Protein AF-A0A3L7T1K1-F1 (afdb_monomer_lite)

Radius of gyration: 37.85 Å; chains: 1; bounding box: 99×142×78 Å

Sequence (294 aa):
MIATAEVSVSSRNWSTNLKCIVERYHADTAAGGGENCAVSPSQADIDAMSKPARNASARTRASEDDTDVTSPFLGNGLAWLRAAWVLAAGGLAIVALALASFNSADPPTTAVAIPNSPPLNLCGKFGAAIAHRAYELFGIGVWMPICYIGTLLAFFAVGRPMTHPFVRLIGACVMMVAVGGLHNEWFPSIGPVTGYQAGIVPMSLSLELHEHFGVGASLLFLMMLGVGAIVMADTIVAMLPAALANSFEFLSPIWKTDWSSATASLRERFSSIFPQPALATPTRTPRARRTAAA

Foldseek 3Di:
DDDDDDDPDDPPVVVVVVVVVVVVVVVVVVVDDDDDDDDDDDDDDDDDDDDDDDDDDDDDDDDPDPPDPPPVVVVVVVVVVVVVLVCLLVVLVLLVQLLVQEAQLAPPHPPDPHRDVFGSRPSTNVSNVSNVQLCQAQFPLSVLLSVLSVVVSVCVVVVHDDDPSPQLSVLSVLLSLLVLLLCCLPPVPAARHPPQRSHDRSNVVNVVLCVVPNVCSNVVSVVSNVSSCCSNCVVVVVCVVVVVVVVCVVVVVVVVPPVVVVVVVVVVVVCVVDPDPPPPDPPPDDDDDDDDDD

Structure (mmCIF, N/CA/C/O backbone):
data_AF-A0A3L7T1K1-F1
#
_entry.id   AF-A0A3L7T1K1-F1
#
loop_
_atom_site.group_PDB
_atom_site.id
_atom_site.type_symbol
_atom_site.label_atom_id
_atom_site.label_alt_id
_atom_site.label_comp_id
_atom_site.label_asym_id
_atom_site.label_entity_id
_atom_site.label_seq_id
_atom_site.pdbx_PDB_ins_code
_atom_site.Cartn_x
_atom_site.Cartn_y
_atom_site.Cartn_z
_atom_site.occupancy
_atom_site.B_iso_or_equiv
_atom_site.auth_seq_id
_atom_site.auth_comp_id
_atom_site.auth_asym_id
_atom_site.auth_atom_id
_atom_site.pdbx_PDB_model_num
ATOM 1 N N . MET A 1 1 ? -15.715 -42.344 10.915 1.00 38.88 1 MET A N 1
ATOM 2 C CA . MET A 1 1 ? -16.228 -41.525 12.034 1.00 38.88 1 MET A CA 1
ATOM 3 C C . MET A 1 1 ? -15.546 -40.167 12.003 1.00 38.88 1 MET A C 1
ATOM 5 O O . MET A 1 1 ? -14.485 -40.038 12.589 1.00 38.88 1 MET A O 1
ATOM 9 N N . ILE A 1 2 ? -16.112 -39.187 11.296 1.00 31.59 2 ILE A N 1
ATOM 10 C CA . ILE A 1 2 ? -15.822 -37.756 11.482 1.00 31.59 2 ILE A CA 1
ATOM 11 C C . ILE A 1 2 ? -17.151 -37.044 11.214 1.00 31.59 2 ILE A C 1
ATOM 13 O O . ILE A 1 2 ? -17.709 -37.182 10.129 1.00 31.59 2 ILE A O 1
ATOM 17 N N . ALA A 1 3 ? -17.700 -36.400 12.242 1.00 30.95 3 ALA A N 1
ATOM 18 C CA . ALA A 1 3 ? -18.980 -35.709 12.199 1.00 30.95 3 ALA A CA 1
ATOM 19 C C . ALA A 1 3 ? -18.787 -34.279 11.677 1.00 30.95 3 ALA A C 1
ATOM 21 O O . ALA A 1 3 ? -18.002 -33.509 12.225 1.00 30.95 3 ALA A O 1
ATOM 22 N N . THR A 1 4 ? -19.514 -33.938 10.619 1.00 35.91 4 THR A N 1
ATOM 23 C CA . THR A 1 4 ? -19.684 -32.585 10.087 1.00 35.91 4 THR A CA 1
ATOM 24 C C . THR A 1 4 ? -20.759 -31.863 10.897 1.00 35.91 4 THR A C 1
ATOM 26 O O . THR A 1 4 ? -21.924 -32.254 10.854 1.00 35.91 4 THR A O 1
ATOM 29 N N . ALA A 1 5 ? -20.385 -30.826 11.647 1.00 33.03 5 ALA A N 1
ATOM 30 C CA . ALA A 1 5 ? -21.336 -29.939 12.313 1.00 33.03 5 ALA A CA 1
ATOM 31 C C . ALA A 1 5 ? -21.625 -28.734 11.406 1.00 33.03 5 ALA A C 1
ATOM 33 O O . ALA A 1 5 ? -20.811 -27.819 11.293 1.00 33.03 5 ALA A O 1
ATOM 34 N N . GLU A 1 6 ? -22.782 -28.752 10.745 1.00 36.22 6 GLU A N 1
ATOM 35 C CA . GLU A 1 6 ? -23.348 -27.577 10.083 1.00 36.22 6 GLU A CA 1
ATOM 36 C C . GLU A 1 6 ? -23.826 -26.570 11.138 1.00 36.22 6 GLU A C 1
ATOM 38 O O . GLU A 1 6 ? -24.690 -26.863 11.966 1.00 36.22 6 GLU A O 1
ATOM 43 N N . VAL A 1 7 ? -23.278 -25.355 11.102 1.00 36.22 7 VAL A N 1
ATOM 44 C CA . VAL A 1 7 ? -23.770 -24.222 11.893 1.00 36.22 7 VAL A CA 1
ATOM 45 C C . VAL A 1 7 ? -24.874 -23.534 11.090 1.00 36.22 7 VAL A C 1
ATOM 47 O O . VAL A 1 7 ? -24.629 -22.626 10.299 1.00 36.22 7 VAL A O 1
ATOM 50 N N . SER A 1 8 ? -26.114 -23.981 11.290 1.00 36.25 8 SER A N 1
ATOM 51 C CA . SER A 1 8 ? -27.319 -23.305 10.798 1.00 36.25 8 SER A CA 1
ATOM 52 C C . SER A 1 8 ? -27.577 -22.039 11.628 1.00 36.25 8 SER A C 1
ATOM 54 O O . SER A 1 8 ? -28.266 -22.072 12.650 1.00 36.25 8 SER A O 1
ATOM 56 N N . VAL A 1 9 ? -27.026 -20.903 11.194 1.00 40.38 9 VAL A N 1
ATOM 57 C CA . VAL A 1 9 ? -27.335 -19.579 11.757 1.00 40.38 9 VAL A CA 1
ATOM 58 C C . VAL A 1 9 ? -28.776 -19.205 11.391 1.00 40.38 9 VAL A C 1
ATOM 60 O O . VAL A 1 9 ? -29.113 -18.976 10.233 1.00 40.38 9 VAL A O 1
ATOM 63 N N . SER A 1 10 ? -29.641 -19.166 12.406 1.00 41.81 10 SER A N 1
ATOM 64 C CA . SER A 1 10 ? -31.069 -18.852 12.305 1.00 41.81 10 SER A CA 1
ATOM 65 C C . SER A 1 10 ? -31.305 -17.421 11.797 1.00 41.81 10 SER A C 1
ATOM 67 O O . SER A 1 10 ? -31.261 -16.451 12.555 1.00 41.81 10 SER A O 1
ATOM 69 N N . SER A 1 11 ? -31.623 -17.293 10.507 1.00 46.53 11 SER A N 1
ATOM 70 C CA . SER A 1 11 ? -32.028 -16.045 9.834 1.00 46.53 11 SER A CA 1
ATOM 71 C C . SER A 1 11 ? -33.321 -15.425 10.386 1.00 46.53 11 SER A C 1
ATOM 73 O O . SER A 1 11 ? -33.650 -14.279 10.081 1.00 46.53 11 SER A O 1
ATOM 75 N N . ARG A 1 12 ? -34.053 -16.159 11.233 1.00 40.31 12 ARG A N 1
ATOM 76 C CA . ARG A 1 12 ? -35.377 -15.779 11.740 1.00 40.31 12 ARG A CA 1
ATOM 77 C C . ARG A 1 12 ? -35.326 -14.710 12.841 1.00 40.31 12 ARG A C 1
ATOM 79 O O . ARG A 1 12 ? -36.275 -13.948 12.979 1.00 40.31 12 ARG A O 1
ATOM 86 N N . ASN A 1 13 ? -34.215 -14.599 13.577 1.00 44.25 13 ASN A N 1
ATOM 87 C CA . ASN A 1 13 ? -34.070 -13.621 14.669 1.00 44.25 13 ASN A CA 1
ATOM 88 C C . ASN A 1 13 ? -33.616 -12.229 14.192 1.00 44.25 13 ASN A C 1
ATOM 90 O O . ASN A 1 13 ? -33.827 -11.235 14.892 1.00 44.25 13 ASN A O 1
ATOM 94 N N . TRP A 1 14 ? -33.029 -12.141 12.993 1.00 41.50 14 TRP A N 1
ATOM 95 C CA . TRP A 1 14 ? -32.574 -10.878 12.402 1.00 41.50 14 TRP A CA 1
ATOM 96 C C . TRP A 1 14 ? -33.756 -10.013 11.939 1.00 41.50 14 TRP A C 1
ATOM 98 O O . TRP A 1 14 ? -33.790 -8.809 12.188 1.00 41.50 14 TRP A O 1
ATOM 108 N N . SER A 1 15 ? -34.777 -10.630 11.333 1.00 47.47 15 SER A N 1
ATOM 109 C CA . SER A 1 15 ? -35.962 -9.914 10.840 1.00 47.47 15 SER A CA 1
ATOM 110 C C . SER A 1 15 ? -36.823 -9.316 11.954 1.00 47.47 15 SER A C 1
ATOM 112 O O . SER A 1 15 ? -37.450 -8.277 11.757 1.00 47.47 15 SER A O 1
ATOM 114 N N . THR A 1 16 ? -36.860 -9.951 13.126 1.00 51.88 16 THR A N 1
ATOM 115 C CA . THR A 1 16 ? -37.702 -9.513 14.251 1.00 51.88 16 THR A CA 1
ATOM 116 C C . THR A 1 16 ? -37.100 -8.300 14.959 1.00 51.88 16 THR A C 1
ATOM 118 O O . THR A 1 16 ? -37.820 -7.363 15.292 1.00 51.88 16 THR A O 1
ATOM 121 N N . ASN A 1 17 ? -35.769 -8.262 15.098 1.00 48.69 17 ASN A N 1
ATOM 122 C CA . ASN A 1 17 ? -35.063 -7.122 15.690 1.00 48.69 17 ASN A CA 1
ATOM 123 C C . ASN A 1 17 ? -35.165 -5.857 14.824 1.00 48.69 17 ASN A C 1
ATOM 125 O O . ASN A 1 17 ? -35.374 -4.769 15.352 1.00 48.69 17 ASN A O 1
ATOM 129 N N . LEU A 1 18 ? -35.101 -5.992 13.495 1.00 53.03 18 LEU A N 1
ATOM 130 C CA . LEU A 1 18 ? -35.269 -4.856 12.582 1.00 53.03 18 LEU A CA 1
ATOM 131 C C . LEU A 1 18 ? -36.684 -4.266 12.616 1.00 53.03 18 LEU A C 1
ATOM 133 O O . LEU A 1 18 ? -36.824 -3.047 12.560 1.00 53.03 18 LEU A O 1
ATOM 137 N N . LYS A 1 19 ? -37.723 -5.098 12.774 1.00 49.78 19 LYS A N 1
ATOM 138 C CA . LYS A 1 19 ? -39.104 -4.606 12.913 1.00 49.78 19 LYS A CA 1
ATOM 139 C C . LYS A 1 19 ? -39.305 -3.800 14.200 1.00 49.78 19 LYS A C 1
ATOM 141 O O . LYS A 1 19 ? -39.856 -2.708 14.125 1.00 49.78 19 LYS A O 1
ATOM 146 N N . CYS A 1 20 ? -38.775 -4.261 15.338 1.00 48.00 20 CYS A N 1
ATOM 147 C CA . CYS A 1 20 ? -38.848 -3.501 16.594 1.00 48.00 20 CYS A CA 1
ATOM 148 C C . CYS A 1 20 ? -38.089 -2.165 16.538 1.00 48.00 20 CYS A C 1
ATOM 150 O O . CYS A 1 20 ? -38.534 -1.188 17.135 1.00 48.00 20 CYS A O 1
ATOM 152 N N . ILE A 1 21 ? -36.956 -2.100 15.828 1.00 57.34 21 ILE A N 1
ATOM 153 C CA . ILE A 1 21 ? -36.177 -0.858 15.700 1.00 57.34 21 ILE A CA 1
ATOM 154 C C . ILE A 1 21 ? -36.910 0.158 14.812 1.00 57.34 21 ILE A C 1
ATOM 156 O O . ILE A 1 21 ? -36.957 1.339 15.152 1.00 57.34 21 ILE A O 1
ATOM 160 N N . VAL A 1 22 ? -37.527 -0.293 13.715 1.00 59.47 22 VAL A N 1
ATOM 161 C CA . VAL A 1 22 ? -38.295 0.577 12.809 1.00 59.47 22 VAL A CA 1
ATOM 162 C C . VAL A 1 22 ? -39.583 1.080 13.472 1.00 59.47 22 VAL A C 1
ATOM 164 O O . VAL A 1 22 ? -39.881 2.269 13.379 1.00 59.47 22 VAL A O 1
ATOM 167 N N . GLU A 1 23 ? -40.308 0.235 14.212 1.00 51.19 23 GLU A N 1
ATOM 168 C CA . GLU A 1 23 ? -41.517 0.663 14.938 1.00 51.19 23 GLU A CA 1
ATOM 169 C C . GLU A 1 23 ? -41.212 1.689 16.036 1.00 51.19 23 GLU A C 1
ATOM 171 O O . GLU A 1 23 ? -41.966 2.647 16.213 1.00 51.19 23 GLU A O 1
ATOM 176 N N . ARG A 1 24 ? -40.072 1.556 16.727 1.00 48.31 24 ARG A N 1
ATOM 177 C CA . ARG A 1 24 ? -39.670 2.513 17.765 1.00 48.31 24 ARG A CA 1
ATOM 178 C C . ARG A 1 24 ? -39.257 3.871 17.187 1.00 48.31 24 ARG A C 1
ATOM 180 O O . ARG A 1 24 ? -39.558 4.896 17.785 1.00 48.31 24 ARG A O 1
ATOM 187 N N . TYR A 1 25 ? -38.666 3.891 15.990 1.00 48.03 25 TYR A N 1
ATOM 188 C CA . TYR A 1 25 ? -38.308 5.133 15.294 1.00 48.03 25 TYR A CA 1
ATOM 189 C C . TYR A 1 25 ? -39.539 5.907 14.787 1.00 48.03 25 TYR A C 1
ATOM 191 O O . TYR A 1 25 ? -39.547 7.140 14.794 1.00 48.03 25 TYR A O 1
ATOM 199 N N . HIS A 1 26 ? -40.600 5.194 14.389 1.00 46.06 26 HIS A N 1
ATOM 200 C CA . HIS A 1 26 ? -41.871 5.801 13.980 1.00 46.06 26 HIS A CA 1
ATOM 201 C C . HIS A 1 26 ? -42.710 6.314 15.163 1.00 46.06 26 HIS A C 1
ATOM 203 O O . HIS A 1 26 ? -43.431 7.299 15.010 1.00 46.06 26 HIS A O 1
ATOM 209 N N . ALA A 1 27 ? -42.595 5.700 16.346 1.00 46.81 27 ALA A N 1
ATOM 210 C CA . ALA A 1 27 ? -43.274 6.173 17.555 1.00 46.81 27 ALA A CA 1
ATOM 211 C C . ALA A 1 27 ? -42.687 7.500 18.077 1.00 46.81 27 ALA A C 1
ATOM 213 O O . ALA A 1 27 ? -43.440 8.402 18.443 1.00 46.81 27 ALA A O 1
ATOM 214 N N . ASP A 1 28 ? -41.361 7.659 18.030 1.00 46.31 28 ASP A N 1
ATOM 215 C CA . ASP A 1 28 ? -40.691 8.877 18.507 1.00 46.31 28 ASP A CA 1
ATOM 216 C C . ASP A 1 28 ? -40.869 10.070 17.549 1.00 46.31 28 ASP A C 1
ATOM 218 O O . ASP A 1 28 ? -40.911 11.221 17.984 1.00 46.31 28 ASP A O 1
ATOM 222 N N . THR A 1 29 ? -41.058 9.822 16.246 1.00 48.94 29 THR A N 1
ATOM 223 C CA . THR A 1 29 ? -41.357 10.887 15.267 1.00 48.94 29 THR A CA 1
ATOM 224 C C . THR A 1 29 ? -42.813 11.358 15.303 1.00 48.94 29 THR A C 1
ATOM 226 O O . THR A 1 29 ? -43.086 12.490 14.909 1.00 48.94 29 THR A O 1
ATOM 229 N N . ALA A 1 30 ? -43.743 10.552 15.828 1.00 45.47 30 ALA A N 1
ATOM 230 C CA . ALA A 1 30 ? -45.137 10.956 16.032 1.00 45.47 30 ALA A CA 1
ATOM 231 C C . ALA A 1 30 ? -45.349 11.803 17.305 1.00 45.47 30 ALA A C 1
ATOM 233 O O . ALA A 1 30 ? -46.333 12.533 17.394 1.00 45.47 30 ALA A O 1
ATOM 234 N N . ALA A 1 31 ? -44.431 11.737 18.276 1.00 44.09 31 ALA A N 1
ATOM 235 C CA . ALA A 1 31 ? -44.548 12.430 19.563 1.00 44.09 31 ALA A CA 1
ATOM 236 C C . ALA A 1 31 ? -43.887 13.828 19.604 1.00 44.09 31 ALA A C 1
ATOM 238 O O . ALA A 1 31 ? -43.993 14.520 20.613 1.00 44.09 31 ALA A O 1
ATOM 239 N N . GLY A 1 32 ? -43.208 14.256 18.532 1.00 38.84 32 GLY A N 1
ATOM 240 C CA . GLY A 1 32 ? -42.318 15.426 18.542 1.00 38.84 32 GLY A CA 1
ATOM 241 C C . GLY A 1 32 ? -42.625 16.516 17.511 1.00 38.84 32 GLY A C 1
ATOM 242 O O . GLY A 1 32 ? -41.687 17.056 16.928 1.00 38.84 32 GLY A O 1
ATOM 243 N N . GLY A 1 33 ? -43.896 16.843 17.249 1.00 33.19 33 GLY A N 1
ATOM 244 C CA . GLY A 1 33 ? -44.249 17.839 16.229 1.00 33.19 33 GLY A CA 1
ATOM 245 C C . GLY A 1 33 ? -45.439 18.738 16.566 1.00 33.19 33 GLY A C 1
ATOM 246 O O . GLY A 1 33 ? -46.569 18.389 16.242 1.00 33.19 33 GLY A O 1
ATOM 247 N N . GLY A 1 34 ? -45.160 19.941 17.088 1.00 33.69 34 GLY A N 1
ATOM 248 C CA . GLY A 1 34 ? -45.966 21.136 16.799 1.00 33.69 34 GLY A CA 1
ATOM 249 C C . GLY A 1 34 ? -46.480 21.949 17.991 1.00 33.69 34 GLY A C 1
ATOM 250 O O . GLY A 1 34 ? -47.655 21.865 18.318 1.00 33.69 34 GLY A O 1
ATOM 251 N N . GLU A 1 35 ? -45.659 22.852 18.535 1.00 29.55 35 GLU A N 1
ATOM 252 C CA . GLU A 1 35 ? -46.150 24.032 19.263 1.00 29.55 35 GLU A CA 1
ATOM 253 C C . GLU A 1 35 ? -45.547 25.295 18.643 1.00 29.55 35 GLU A C 1
ATOM 255 O O . GLU A 1 35 ? -44.344 25.523 18.724 1.00 29.55 35 GLU A O 1
ATOM 260 N N . ASN A 1 36 ? -46.397 26.076 17.970 1.00 32.78 36 ASN A N 1
ATOM 261 C CA . ASN A 1 36 ? -46.296 27.528 17.803 1.00 32.78 36 ASN A CA 1
ATOM 262 C C . ASN A 1 36 ? -47.595 28.035 17.156 1.00 32.78 36 ASN A C 1
ATOM 264 O O . ASN A 1 36 ? -47.725 28.040 15.935 1.00 32.78 36 ASN A O 1
ATOM 268 N N . CYS A 1 37 ? -48.551 28.494 17.967 1.00 27.89 37 CYS A N 1
ATOM 269 C CA . CYS A 1 37 ? -49.497 29.519 17.533 1.00 27.89 37 CYS A CA 1
ATOM 270 C C . CYS A 1 37 ? -50.002 30.301 18.751 1.00 27.89 37 CYS A C 1
ATOM 272 O O . CYS A 1 37 ? -50.628 29.754 19.654 1.00 27.89 37 CYS A O 1
ATOM 274 N N . ALA A 1 38 ? -49.671 31.588 18.775 1.00 28.98 38 ALA A N 1
ATOM 275 C CA . ALA A 1 38 ? -50.080 32.551 19.783 1.00 28.98 38 ALA A CA 1
ATOM 276 C C . ALA A 1 38 ? -51.565 32.919 19.640 1.00 28.98 38 ALA A C 1
ATOM 278 O O . ALA A 1 38 ? -51.980 33.231 18.528 1.00 28.98 38 ALA A O 1
ATOM 279 N N . VAL A 1 39 ? -52.309 32.994 20.755 1.00 28.73 39 VAL A N 1
ATOM 280 C CA . VAL A 1 39 ? -53.480 33.877 20.949 1.00 28.73 39 VAL A CA 1
ATOM 281 C C . VAL A 1 39 ? -53.586 34.249 22.442 1.00 28.73 39 VAL A C 1
ATOM 283 O O . VAL A 1 39 ? -53.551 33.385 23.314 1.00 28.73 39 VAL A O 1
ATOM 286 N N . SER A 1 40 ? -53.674 35.552 22.722 1.00 31.11 40 SER A N 1
ATOM 287 C CA . SER A 1 40 ? -53.860 36.193 24.040 1.00 31.11 40 SER A CA 1
ATOM 288 C C . SER A 1 40 ? -55.340 36.188 24.510 1.00 31.11 40 SER A C 1
ATOM 290 O O . SER A 1 40 ? -56.214 35.817 23.732 1.00 31.11 40 SER A O 1
ATOM 292 N N . PRO A 1 41 ? -55.647 36.552 25.777 1.00 43.00 41 PRO A N 1
ATOM 293 C CA . PRO A 1 41 ? -56.714 35.934 26.571 1.00 43.00 41 PRO A CA 1
ATOM 294 C C . PRO A 1 41 ? -58.059 36.676 26.531 1.00 43.00 41 PRO A C 1
ATOM 296 O O . PRO A 1 41 ? -58.111 37.881 26.293 1.00 43.00 41 PRO A O 1
ATOM 299 N N . SER A 1 42 ? -59.138 35.976 26.897 1.00 29.98 42 SER A N 1
ATOM 300 C CA . SER A 1 42 ? -60.394 36.598 27.330 1.00 29.98 42 SER A CA 1
ATOM 301 C C . SER A 1 42 ? -60.813 36.073 28.703 1.00 29.98 42 SER A C 1
ATOM 303 O O . SER A 1 42 ? -61.125 34.899 28.881 1.00 29.98 42 SER A O 1
ATOM 305 N N . GLN A 1 43 ? -60.793 36.999 29.653 1.00 35.28 43 GLN A N 1
ATOM 306 C CA . GLN A 1 43 ? -61.288 36.925 31.018 1.00 35.28 43 GLN A CA 1
ATOM 307 C C . GLN A 1 43 ? -62.825 37.019 31.023 1.00 35.28 43 GLN A C 1
ATOM 309 O O . GLN A 1 43 ? -63.337 38.068 30.643 1.00 35.28 43 GLN A O 1
ATOM 314 N N . ALA A 1 44 ? -63.540 35.984 31.475 1.00 33.09 44 ALA A N 1
ATOM 315 C CA . ALA A 1 44 ? -64.848 36.082 32.144 1.00 33.09 44 ALA A CA 1
ATOM 316 C C . ALA A 1 44 ? -65.347 34.690 32.584 1.00 33.09 44 ALA A C 1
ATOM 318 O O . ALA A 1 44 ? -65.089 33.702 31.907 1.00 33.09 44 ALA A O 1
ATOM 319 N N . ASP A 1 45 ? -66.094 34.686 33.689 1.00 35.66 45 ASP A N 1
ATOM 320 C CA . ASP A 1 45 ? -66.968 33.626 34.221 1.00 35.66 45 ASP A CA 1
ATOM 321 C C . ASP A 1 45 ? -66.290 32.519 35.055 1.00 35.66 45 ASP A C 1
ATOM 323 O O . ASP A 1 45 ? -65.790 31.523 34.546 1.00 35.66 45 ASP A O 1
ATOM 327 N N . ILE A 1 46 ? -66.028 32.771 36.346 1.00 40.28 46 ILE A N 1
ATOM 328 C CA . ILE A 1 46 ? -66.935 32.729 37.524 1.00 40.28 46 ILE A CA 1
ATOM 329 C C . ILE A 1 46 ? -67.067 31.310 38.110 1.00 40.28 46 ILE A C 1
ATOM 331 O O . ILE A 1 46 ? -67.726 30.430 37.570 1.00 40.28 46 ILE A O 1
ATOM 335 N N . ASP A 1 47 ? -66.414 31.162 39.265 1.00 33.06 47 ASP A N 1
ATOM 336 C CA . ASP A 1 47 ? -66.813 30.451 40.484 1.00 33.06 47 ASP A CA 1
ATOM 337 C C . ASP A 1 47 ? -67.690 29.191 40.392 1.00 33.06 47 ASP A C 1
ATOM 339 O O . ASP A 1 47 ? -68.908 29.253 40.247 1.00 33.06 47 ASP A O 1
ATOM 343 N N . ALA A 1 48 ? -67.095 28.054 40.767 1.00 35.59 48 ALA A N 1
ATOM 344 C CA . ALA A 1 48 ? -67.769 27.102 41.646 1.00 35.59 48 ALA A CA 1
ATOM 345 C C . ALA A 1 48 ? -66.761 26.365 42.540 1.00 35.59 48 ALA A C 1
ATOM 347 O O . ALA A 1 48 ? -65.832 25.691 42.103 1.00 35.59 48 ALA A O 1
ATOM 348 N N . MET A 1 49 ? -66.982 26.537 43.835 1.00 34.75 49 MET A N 1
ATOM 349 C CA . MET A 1 49 ? -66.216 26.056 44.969 1.00 34.75 49 MET A CA 1
ATOM 350 C C . MET A 1 49 ? -66.626 24.625 45.352 1.00 34.75 49 MET A C 1
ATOM 352 O O . MET A 1 49 ? -67.782 24.400 45.690 1.00 34.75 49 MET A O 1
ATOM 356 N N . SER A 1 50 ? -65.674 23.685 45.427 1.00 34.03 50 SER A N 1
ATOM 357 C CA . SER A 1 50 ? -65.766 22.523 46.334 1.00 34.03 50 SER A CA 1
ATOM 358 C C . SER A 1 50 ? -64.383 21.924 46.655 1.00 34.03 50 SER A C 1
ATOM 360 O O . SER A 1 50 ? -63.786 21.205 45.858 1.00 34.03 50 SER A O 1
ATOM 362 N N . LYS A 1 51 ? -63.876 22.226 47.855 1.00 37.91 51 LYS A N 1
ATOM 363 C CA . LYS A 1 51 ? -62.820 21.483 48.583 1.00 37.91 51 LYS A CA 1
ATOM 364 C C . LYS A 1 51 ? -63.398 20.156 49.142 1.00 37.91 51 LYS A C 1
ATOM 366 O O . LYS A 1 51 ? -64.619 20.035 49.188 1.00 37.91 51 LYS A O 1
ATOM 371 N N . PRO A 1 52 ? -62.622 19.304 49.846 1.00 51.94 52 PRO A N 1
ATOM 372 C CA . PRO A 1 52 ? -61.254 18.796 49.621 1.00 51.94 52 PRO A CA 1
ATOM 373 C C . PRO A 1 52 ? -61.183 17.260 49.868 1.00 51.94 52 PRO A C 1
ATOM 375 O O . PRO A 1 52 ? -62.046 16.732 50.556 1.00 51.94 52 PRO A O 1
ATOM 378 N N . ALA A 1 53 ? -60.135 16.537 49.440 1.00 34.53 53 ALA A N 1
ATOM 379 C CA . ALA A 1 53 ? -59.623 15.360 50.180 1.00 34.53 53 ALA A CA 1
ATOM 380 C C . ALA A 1 53 ? -58.435 14.662 49.493 1.00 34.53 53 ALA A C 1
ATOM 382 O O . ALA A 1 53 ? -58.512 14.284 48.334 1.00 34.53 53 ALA A O 1
ATOM 383 N N . ARG A 1 54 ? -57.418 14.375 50.319 1.00 36.09 54 ARG A N 1
ATOM 384 C CA . ARG A 1 54 ? -56.669 13.106 50.380 1.00 36.09 54 ARG A CA 1
ATOM 385 C C . ARG A 1 54 ? -55.931 12.643 49.117 1.00 36.09 54 ARG A C 1
ATOM 387 O O . ARG A 1 54 ? -56.509 12.016 48.243 1.00 36.09 54 ARG A O 1
ATOM 394 N N . ASN A 1 55 ? -54.606 12.819 49.127 1.00 38.72 55 ASN A N 1
ATOM 395 C CA . ASN A 1 55 ? -53.618 11.721 49.174 1.00 38.72 55 ASN A CA 1
ATOM 396 C C . ASN A 1 55 ? -52.233 12.241 48.763 1.00 38.72 55 ASN A C 1
ATOM 398 O O . ASN A 1 55 ? -51.726 11.954 47.684 1.00 38.72 55 ASN A O 1
ATOM 402 N N . ALA A 1 56 ? -51.603 12.998 49.660 1.00 39.34 56 ALA A N 1
ATOM 403 C CA . ALA A 1 56 ? -50.151 13.035 49.726 1.00 39.34 56 ALA A CA 1
ATOM 404 C C . ALA A 1 56 ? -49.709 11.923 50.689 1.00 39.34 56 ALA A C 1
ATOM 406 O O . ALA A 1 56 ? -50.304 11.771 51.755 1.00 39.34 56 ALA A O 1
ATOM 407 N N . SER A 1 57 ? -48.640 11.211 50.327 1.00 45.00 57 SER A N 1
ATOM 408 C CA . SER A 1 57 ? -47.891 10.275 51.181 1.00 45.00 57 SER A CA 1
ATOM 409 C C . SER A 1 57 ? -48.404 8.825 51.251 1.00 45.00 57 SER A C 1
ATOM 411 O O . SER A 1 57 ? -48.939 8.399 52.267 1.00 45.00 57 SER A O 1
ATOM 413 N N . ALA A 1 58 ? -48.198 8.045 50.178 1.00 42.94 58 ALA A N 1
ATOM 414 C CA . ALA A 1 58 ? -48.074 6.576 50.240 1.00 42.94 58 ALA A CA 1
ATOM 415 C C . ALA A 1 58 ? -47.601 5.961 48.901 1.00 42.94 58 ALA A C 1
ATOM 417 O O . ALA A 1 58 ? -48.326 5.189 48.281 1.00 42.94 58 ALA A O 1
ATOM 418 N N . ARG A 1 59 ? -46.384 6.276 48.432 1.00 38.69 59 ARG A N 1
ATOM 419 C CA . ARG A 1 59 ? -45.631 5.345 47.560 1.00 38.69 59 ARG A CA 1
ATOM 420 C C . ARG A 1 59 ? -44.130 5.617 47.592 1.00 38.69 59 ARG A C 1
ATOM 422 O O . ARG A 1 59 ? -43.480 5.868 46.588 1.00 38.69 59 ARG A O 1
ATOM 429 N N . THR A 1 60 ? -43.587 5.575 48.798 1.00 39.50 60 THR A N 1
ATOM 430 C CA . THR A 1 60 ? -42.162 5.346 49.016 1.00 39.50 60 THR A CA 1
ATOM 431 C C . THR A 1 60 ? -41.887 3.865 48.742 1.00 39.50 60 THR A C 1
ATOM 433 O O . THR A 1 60 ? -42.600 3.020 49.276 1.00 39.50 60 THR A O 1
ATOM 436 N N . ARG A 1 61 ? -40.830 3.578 47.971 1.00 42.47 61 ARG A N 1
ATOM 437 C CA . ARG A 1 61 ? -40.101 2.294 47.908 1.00 42.47 61 ARG A CA 1
ATOM 438 C C . ARG A 1 61 ? -40.881 1.074 47.406 1.00 42.47 61 ARG A C 1
ATOM 440 O O . ARG A 1 61 ? -41.377 0.275 48.190 1.00 42.47 61 ARG A O 1
ATOM 447 N N . ALA A 1 62 ? -40.856 0.863 46.097 1.00 39.34 62 ALA A N 1
ATOM 448 C CA . ALA A 1 62 ? -40.798 -0.484 45.537 1.00 39.34 62 ALA A CA 1
ATOM 449 C C . ALA A 1 62 ? -40.211 -0.415 44.124 1.00 39.34 62 ALA A C 1
ATOM 451 O O . ALA A 1 62 ? -40.674 0.384 43.314 1.00 39.34 62 ALA A O 1
ATOM 452 N N . SER A 1 63 ? -39.246 -1.294 43.860 1.00 43.47 63 SER A N 1
ATOM 453 C CA . SER A 1 63 ? -38.575 -1.538 42.577 1.00 43.47 63 SER A CA 1
ATOM 454 C C . SER A 1 63 ? -37.345 -0.682 42.261 1.00 43.47 63 SER A C 1
ATOM 456 O O . SER A 1 63 ? -37.165 -0.191 41.154 1.00 43.47 63 SER A O 1
ATOM 458 N N . GLU A 1 64 ? -36.458 -0.580 43.246 1.00 48.56 64 GLU A N 1
ATOM 459 C CA . GLU A 1 64 ? -35.012 -0.475 43.037 1.00 48.56 64 GLU A CA 1
ATOM 460 C C . GLU A 1 64 ? -34.466 -1.916 43.030 1.00 48.56 64 GLU A C 1
ATOM 462 O O . GLU A 1 64 ? -33.841 -2.352 43.987 1.00 48.56 64 GLU A O 1
ATOM 467 N N . ASP A 1 65 ? -34.874 -2.702 42.028 1.00 42.47 65 ASP A N 1
ATOM 468 C CA . ASP A 1 65 ? -34.400 -4.071 41.765 1.00 42.47 65 ASP A CA 1
ATOM 469 C C . ASP A 1 65 ? -34.827 -4.498 40.348 1.00 42.47 65 ASP A C 1
ATOM 471 O O . ASP A 1 65 ? -35.561 -5.463 40.161 1.00 42.47 65 ASP A O 1
ATOM 475 N N . ASP A 1 66 ? -34.435 -3.721 39.333 1.00 42.66 66 ASP A N 1
ATOM 476 C CA . ASP A 1 66 ? -34.364 -4.249 37.967 1.00 42.66 66 ASP A CA 1
ATOM 477 C C . ASP A 1 66 ? -32.905 -4.649 37.755 1.00 42.66 66 ASP A C 1
ATOM 479 O O . ASP A 1 66 ? -32.063 -3.910 37.235 1.00 42.66 66 ASP A O 1
ATOM 483 N N . THR A 1 67 ? -32.583 -5.806 38.323 1.00 47.53 67 THR A N 1
ATOM 484 C CA . THR A 1 67 ? -31.367 -6.558 38.058 1.00 47.53 67 THR A CA 1
ATOM 485 C C . THR A 1 67 ? -31.279 -6.782 36.554 1.00 47.53 67 THR A C 1
ATOM 487 O O . THR A 1 67 ? -31.916 -7.653 35.988 1.00 47.53 67 THR A O 1
ATOM 490 N N . ASP A 1 68 ? -30.577 -5.894 35.868 1.00 46.62 68 ASP A N 1
ATOM 491 C CA . ASP A 1 68 ? -29.359 -6.139 35.096 1.00 46.62 68 ASP A CA 1
ATOM 492 C C . ASP A 1 68 ? -29.090 -7.571 34.556 1.00 46.62 68 ASP A C 1
ATOM 494 O O . ASP A 1 68 ? -27.949 -8.019 34.505 1.00 46.62 68 ASP A O 1
ATOM 498 N N . VAL A 1 69 ? -30.104 -8.327 34.111 1.00 51.00 69 VAL A N 1
ATOM 499 C CA . VAL A 1 69 ? -29.896 -9.643 33.457 1.00 51.00 69 VAL A CA 1
ATOM 500 C C . VAL A 1 69 ? -29.570 -9.484 31.961 1.00 51.00 69 VAL A C 1
ATOM 502 O O . VAL A 1 69 ? -29.133 -10.426 31.301 1.00 51.00 69 VAL A O 1
ATOM 505 N N . THR A 1 70 ? -29.716 -8.274 31.409 1.00 45.81 70 THR A N 1
ATOM 506 C CA . THR A 1 70 ? -29.487 -7.996 29.974 1.00 45.81 70 THR A CA 1
ATOM 507 C C . THR A 1 70 ? -28.141 -7.308 29.685 1.00 45.81 70 THR A C 1
ATOM 509 O O . THR A 1 70 ? -27.749 -7.166 28.525 1.00 45.81 70 THR A O 1
ATOM 512 N N . SER A 1 71 ? -27.387 -6.908 30.712 1.00 46.38 71 SER A N 1
ATOM 513 C CA . SER A 1 71 ? -26.092 -6.221 30.585 1.00 46.38 71 SER A CA 1
ATOM 514 C C . SER A 1 71 ? -24.853 -7.095 30.316 1.00 46.38 71 SER A C 1
ATOM 516 O O . SER A 1 71 ? -23.906 -6.557 29.727 1.00 46.38 71 SER A O 1
ATOM 518 N N . PRO A 1 72 ? -24.795 -8.418 30.608 1.00 50.50 72 PRO A N 1
ATOM 519 C CA . PRO A 1 72 ? -23.587 -9.194 30.308 1.00 50.50 72 PRO A CA 1
ATOM 520 C C . PRO A 1 72 ? -23.390 -9.382 28.800 1.00 50.50 72 PRO A C 1
ATOM 522 O O . PRO A 1 72 ? -22.268 -9.352 28.292 1.00 50.50 72 PRO A O 1
ATOM 525 N N . PHE A 1 73 ? -24.489 -9.554 28.058 1.00 48.31 73 PHE A N 1
ATOM 526 C CA . PHE A 1 73 ? -24.431 -9.860 26.628 1.00 48.31 73 PHE A CA 1
ATOM 527 C C . PHE A 1 73 ? -24.047 -8.639 25.777 1.00 48.31 73 PHE A C 1
ATOM 529 O O . PHE A 1 73 ? -23.290 -8.783 24.816 1.00 48.31 73 PHE A O 1
ATOM 536 N N . LEU A 1 74 ? -24.490 -7.431 26.155 1.00 54.16 74 LEU A N 1
ATOM 537 C CA . LEU A 1 74 ? -24.073 -6.184 25.496 1.00 54.16 74 LEU A CA 1
ATOM 538 C C . LEU A 1 74 ? -22.647 -5.760 25.893 1.00 54.16 74 LEU A C 1
ATOM 540 O O . LEU A 1 74 ? -21.887 -5.296 25.039 1.00 54.16 74 LEU A O 1
ATOM 544 N N . GLY A 1 75 ? -22.259 -5.958 27.160 1.00 60.94 75 GLY A N 1
ATOM 545 C CA . GLY A 1 75 ? -20.922 -5.623 27.667 1.00 60.94 75 GLY A CA 1
ATOM 546 C C . GLY A 1 75 ? -19.809 -6.450 27.018 1.00 60.94 75 GLY A C 1
ATOM 547 O O . GLY A 1 75 ? -18.802 -5.894 26.568 1.00 60.94 75 GLY A O 1
ATOM 548 N N . ASN A 1 76 ? -20.031 -7.760 26.864 1.00 72.12 76 ASN A N 1
ATOM 549 C CA . ASN A 1 76 ? -19.110 -8.650 26.150 1.00 72.12 76 ASN A CA 1
ATOM 550 C C . ASN A 1 76 ? -18.976 -8.253 24.671 1.00 72.12 76 ASN A C 1
ATOM 552 O O . ASN A 1 76 ? -17.876 -8.298 24.118 1.00 72.12 76 ASN A O 1
ATOM 556 N N . GLY A 1 77 ? -20.082 -7.795 24.068 1.00 75.12 77 GLY A N 1
ATOM 557 C CA . GLY A 1 77 ? -20.172 -7.236 22.718 1.00 75.12 77 GLY A CA 1
ATOM 558 C C . GLY A 1 77 ? -19.189 -6.088 22.461 1.00 75.12 77 GLY A C 1
ATOM 559 O O . GLY A 1 77 ? -18.419 -6.073 21.502 1.00 75.12 77 GLY A O 1
ATOM 560 N N . LEU A 1 78 ? -19.186 -5.103 23.350 1.00 82.44 78 LEU A N 1
ATOM 561 C CA . LEU A 1 78 ? -18.331 -3.932 23.185 1.00 82.44 78 LEU A CA 1
ATOM 562 C C . LEU A 1 78 ? -16.865 -4.226 23.539 1.00 82.44 78 LEU A C 1
ATOM 564 O O . LEU A 1 78 ? -15.953 -3.655 22.937 1.00 82.44 78 LEU A O 1
ATOM 568 N N . ALA A 1 79 ? -16.625 -5.132 24.491 1.00 86.88 79 ALA A N 1
ATOM 569 C CA . ALA A 1 79 ? -15.281 -5.556 24.870 1.00 86.88 79 ALA A CA 1
ATOM 570 C C . ALA A 1 79 ? -14.562 -6.298 23.731 1.00 86.88 79 ALA A C 1
ATOM 572 O O . ALA A 1 79 ? -13.404 -5.985 23.446 1.00 86.88 79 ALA A O 1
ATOM 573 N N . TRP A 1 80 ? -15.241 -7.219 23.033 1.00 87.44 80 TRP A N 1
ATOM 574 C CA . TRP A 1 80 ? -14.628 -7.927 21.903 1.00 87.44 80 TRP A CA 1
ATOM 575 C C . TRP A 1 80 ? -14.347 -6.989 20.726 1.00 87.44 80 TRP A C 1
ATOM 577 O O . TRP A 1 80 ? -13.299 -7.120 20.101 1.00 87.44 80 TRP A O 1
ATOM 587 N N . LEU A 1 81 ? -15.222 -6.009 20.459 1.00 88.81 81 LEU A N 1
ATOM 588 C CA . LEU A 1 81 ? -15.004 -5.002 19.412 1.00 88.81 81 LEU A CA 1
ATOM 589 C C . LEU A 1 81 ? -13.760 -4.157 19.696 1.00 88.81 81 LEU A C 1
ATOM 591 O O . LEU A 1 81 ? -12.950 -3.919 18.801 1.00 88.81 81 LEU A O 1
ATOM 595 N N . ARG A 1 82 ? -13.573 -3.742 20.953 1.00 90.56 82 ARG A N 1
ATOM 596 C CA . ARG A 1 82 ? -12.372 -3.013 21.384 1.00 90.56 82 ARG A CA 1
ATOM 597 C C . ARG A 1 82 ? -11.122 -3.878 21.273 1.00 90.56 82 ARG A C 1
ATOM 599 O O . ARG A 1 82 ? -10.119 -3.412 20.745 1.00 90.56 82 ARG A O 1
ATOM 606 N N . ALA A 1 83 ? -11.188 -5.133 21.715 1.00 91.75 83 ALA A N 1
ATOM 607 C CA . ALA A 1 83 ? -10.076 -6.069 21.579 1.00 91.75 83 ALA A CA 1
ATOM 608 C C . ALA A 1 83 ? -9.715 -6.302 20.101 1.00 91.75 83 ALA A C 1
ATOM 610 O O . ALA A 1 83 ? -8.545 -6.221 19.738 1.00 91.75 83 ALA A O 1
ATOM 611 N N . ALA A 1 84 ? -10.711 -6.505 19.234 1.00 91.94 84 ALA A N 1
ATOM 612 C CA . ALA A 1 84 ? -10.520 -6.657 17.796 1.00 91.94 84 ALA A CA 1
ATOM 613 C C . ALA A 1 84 ? -9.888 -5.405 17.170 1.00 91.94 84 ALA A C 1
ATOM 615 O O . ALA A 1 84 ? -8.960 -5.527 16.373 1.00 91.94 84 ALA A O 1
ATOM 616 N N . TRP A 1 85 ? -10.332 -4.208 17.566 1.00 94.12 85 TRP A N 1
ATOM 617 C CA . TRP A 1 85 ? -9.738 -2.952 17.106 1.00 94.12 85 TRP A CA 1
ATOM 618 C C . TRP A 1 85 ? -8.275 -2.810 17.550 1.00 94.12 85 TRP A C 1
ATOM 620 O O . TRP A 1 85 ? -7.425 -2.490 16.722 1.00 94.12 85 TRP A O 1
ATOM 630 N N . VAL A 1 86 ? -7.955 -3.106 18.817 1.00 95.12 86 VAL A N 1
ATOM 631 C CA . VAL A 1 86 ? -6.574 -3.045 19.337 1.00 95.12 86 VAL A CA 1
ATOM 632 C C . VAL A 1 86 ? -5.673 -4.040 18.609 1.00 95.12 86 VAL A C 1
ATOM 634 O O . VAL A 1 86 ? -4.560 -3.687 18.223 1.00 95.12 86 VAL A O 1
ATOM 637 N N . LEU A 1 87 ? -6.152 -5.264 18.374 1.00 95.94 87 LEU A N 1
ATOM 638 C CA . LEU A 1 87 ? -5.411 -6.273 17.616 1.00 95.94 87 LEU A CA 1
ATOM 639 C C . LEU A 1 87 ? -5.202 -5.847 16.159 1.00 95.94 87 LEU A C 1
ATOM 641 O O . LEU A 1 87 ? -4.104 -6.013 15.634 1.00 95.94 87 LEU A O 1
ATOM 645 N N . ALA A 1 88 ? -6.215 -5.263 15.515 1.00 94.88 88 ALA A N 1
ATOM 646 C CA . ALA A 1 88 ? -6.105 -4.764 14.148 1.00 94.88 88 ALA A CA 1
ATOM 647 C C . ALA A 1 88 ? -5.131 -3.577 14.044 1.00 94.88 88 ALA A C 1
ATOM 649 O O . ALA A 1 88 ? -4.288 -3.558 13.150 1.00 94.88 88 ALA A O 1
ATOM 650 N N . ALA A 1 89 ? -5.196 -2.623 14.976 1.00 95.06 89 ALA A N 1
ATOM 651 C CA . ALA A 1 89 ? -4.283 -1.484 15.036 1.00 95.06 89 ALA A CA 1
ATOM 652 C C . ALA A 1 89 ? -2.843 -1.912 15.345 1.00 95.06 89 ALA A C 1
ATOM 654 O O . ALA A 1 89 ? -1.917 -1.474 14.664 1.00 95.06 89 ALA A O 1
ATOM 655 N N . GLY A 1 90 ? -2.652 -2.813 16.311 1.00 96.12 90 GLY A N 1
ATOM 656 C CA . GLY A 1 90 ? -1.347 -3.395 16.619 1.00 96.12 90 GLY A CA 1
ATOM 657 C C . GLY A 1 90 ? -0.780 -4.191 15.443 1.00 96.12 90 GLY A C 1
ATOM 658 O O . GLY A 1 90 ? 0.381 -4.013 15.084 1.00 96.12 90 GLY A O 1
ATOM 659 N N . GLY A 1 91 ? -1.607 -5.009 14.788 1.00 95.88 91 GLY A N 1
ATOM 660 C CA . GLY A 1 91 ? -1.228 -5.763 13.594 1.00 95.88 91 GLY A CA 1
ATOM 661 C C . GLY A 1 91 ? -0.821 -4.855 12.435 1.00 95.88 91 GLY A C 1
ATOM 662 O O . GLY A 1 91 ? 0.237 -5.062 11.844 1.00 95.88 91 GLY A O 1
ATOM 663 N N . LEU A 1 92 ? -1.602 -3.807 12.151 1.00 96.56 92 LEU A N 1
ATOM 664 C CA . LEU A 1 92 ? -1.255 -2.822 11.127 1.00 96.56 92 LEU A CA 1
ATOM 665 C C . LEU A 1 92 ? 0.050 -2.095 11.468 1.00 96.56 92 LEU A C 1
ATOM 667 O O . LEU A 1 92 ? 0.879 -1.919 10.582 1.00 96.56 92 LEU A O 1
ATOM 671 N N . ALA A 1 93 ? 0.254 -1.702 12.727 1.00 96.06 93 ALA A N 1
ATOM 672 C CA . ALA A 1 93 ? 1.482 -1.042 13.162 1.00 96.06 93 ALA A CA 1
ATOM 673 C C . ALA A 1 93 ? 2.706 -1.955 13.002 1.00 96.06 93 ALA A C 1
ATOM 675 O O . ALA A 1 93 ? 3.735 -1.500 12.512 1.00 96.06 93 ALA A O 1
ATOM 676 N N . ILE A 1 94 ? 2.588 -3.243 13.346 1.00 96.12 94 ILE A N 1
ATOM 677 C CA . ILE A 1 94 ? 3.647 -4.241 13.131 1.00 96.12 94 ILE A CA 1
ATOM 678 C C . ILE A 1 94 ? 3.947 -4.388 11.638 1.00 96.12 94 ILE A C 1
ATOM 680 O O . ILE A 1 94 ? 5.110 -4.372 11.250 1.00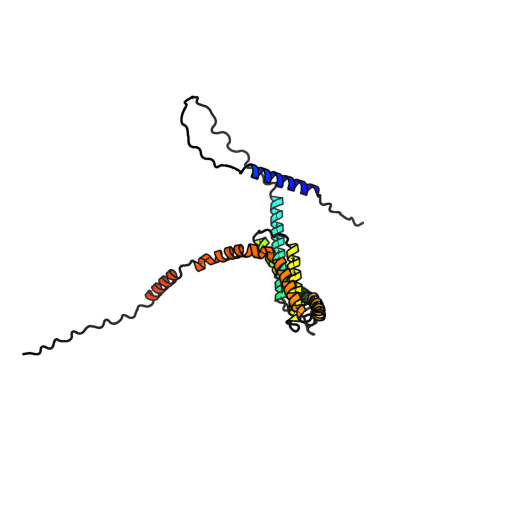 96.12 94 ILE A O 1
ATOM 684 N N . VAL A 1 95 ? 2.921 -4.492 10.789 1.00 96.31 95 VAL A N 1
ATOM 685 C CA . VAL A 1 95 ? 3.105 -4.587 9.333 1.00 96.31 95 VAL A CA 1
ATOM 686 C C . VAL A 1 95 ? 3.761 -3.314 8.793 1.00 96.31 95 VAL A C 1
ATOM 688 O O . VAL A 1 95 ? 4.792 -3.397 8.137 1.00 96.31 95 VAL A O 1
ATOM 691 N N . ALA A 1 96 ? 3.243 -2.132 9.118 1.00 96.38 96 ALA A N 1
ATOM 692 C CA . ALA A 1 96 ? 3.812 -0.859 8.681 1.00 96.38 96 ALA A CA 1
ATOM 693 C C . ALA A 1 96 ? 5.266 -0.684 9.149 1.00 96.38 96 ALA A C 1
ATOM 695 O O . ALA A 1 96 ? 6.115 -0.264 8.367 1.00 96.38 96 ALA A O 1
ATOM 696 N N . LEU A 1 97 ? 5.581 -1.058 10.393 1.00 96.12 97 LEU A N 1
ATOM 697 C CA . LEU A 1 97 ? 6.943 -1.007 10.922 1.00 96.12 97 LEU A CA 1
ATOM 698 C C . LEU A 1 97 ? 7.862 -2.020 10.228 1.00 96.12 97 LEU A C 1
ATOM 700 O O . LEU A 1 97 ? 9.011 -1.695 9.927 1.00 96.12 97 LEU A O 1
ATOM 704 N N . ALA A 1 98 ? 7.358 -3.215 9.917 1.00 95.88 98 ALA A N 1
ATOM 705 C CA . ALA A 1 98 ? 8.090 -4.214 9.149 1.00 95.88 98 ALA A CA 1
ATOM 706 C C . ALA A 1 98 ? 8.393 -3.728 7.722 1.00 95.88 98 ALA A C 1
ATOM 708 O O . ALA A 1 98 ? 9.503 -3.947 7.240 1.00 95.88 98 ALA A O 1
ATOM 709 N N . LEU A 1 99 ? 7.453 -3.039 7.064 1.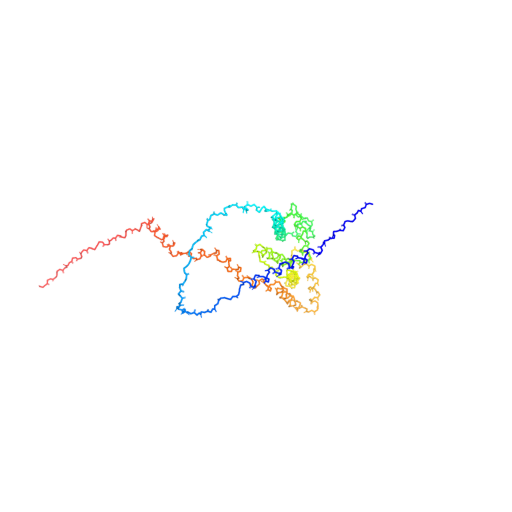00 95.12 99 LEU A N 1
ATOM 710 C CA . LEU A 1 99 ? 7.674 -2.433 5.747 1.00 95.12 99 LEU A CA 1
ATOM 711 C C . LEU A 1 99 ? 8.620 -1.227 5.800 1.00 95.12 99 LEU A C 1
ATOM 713 O O . LEU A 1 99 ? 9.434 -1.063 4.894 1.00 95.12 99 LEU A O 1
ATOM 717 N N . ALA A 1 100 ? 8.521 -0.386 6.832 1.00 95.38 100 ALA A N 1
ATOM 718 C CA . ALA A 1 100 ? 9.377 0.790 6.997 1.00 95.38 100 ALA A CA 1
ATOM 719 C C . ALA A 1 100 ? 10.828 0.417 7.326 1.00 95.38 100 ALA A C 1
ATOM 721 O O . ALA A 1 100 ? 11.755 1.062 6.849 1.00 95.38 100 ALA A O 1
ATOM 722 N N . SER A 1 101 ? 11.025 -0.626 8.136 1.00 94.81 101 SER A N 1
ATOM 723 C CA . SER A 1 101 ? 12.349 -1.128 8.531 1.00 94.81 101 SER A CA 1
ATOM 724 C C . SER A 1 101 ? 12.886 -2.227 7.609 1.00 94.81 101 SER A C 1
ATOM 726 O O . SER A 1 101 ? 13.816 -2.943 7.972 1.00 94.81 101 SER A O 1
ATOM 728 N N . PHE A 1 102 ? 12.298 -2.393 6.423 1.00 93.19 102 PHE A N 1
ATOM 729 C CA . PHE A 1 102 ? 12.723 -3.407 5.469 1.00 93.19 102 PHE A CA 1
ATOM 730 C C . PHE A 1 102 ? 14.141 -3.142 4.951 1.00 93.19 102 PHE A C 1
ATOM 732 O O . PHE A 1 102 ? 14.470 -2.034 4.529 1.00 93.19 102 PHE A O 1
ATOM 739 N N . ASN A 1 103 ? 14.958 -4.194 4.925 1.00 91.25 103 ASN A N 1
ATOM 740 C CA . ASN A 1 103 ? 16.267 -4.196 4.295 1.00 91.25 103 ASN A CA 1
ATOM 741 C C . ASN A 1 103 ? 16.353 -5.370 3.313 1.00 91.25 103 ASN A C 1
ATOM 743 O O . ASN A 1 103 ? 16.031 -6.505 3.661 1.00 91.25 103 ASN A O 1
ATOM 747 N N . SER A 1 104 ? 16.812 -5.109 2.089 1.00 88.31 104 SER A N 1
ATOM 748 C CA . SER A 1 104 ? 16.921 -6.126 1.040 1.00 88.31 104 SER A CA 1
ATOM 749 C C . SER A 1 104 ? 17.949 -7.218 1.344 1.00 88.31 104 SER A C 1
ATOM 751 O O . SER A 1 104 ? 17.874 -8.285 0.742 1.00 88.31 104 SER A O 1
ATOM 753 N N . ALA A 1 105 ? 18.882 -6.993 2.272 1.00 89.75 105 ALA A N 1
ATOM 754 C CA . ALA A 1 105 ? 19.849 -7.988 2.734 1.00 89.75 105 ALA A CA 1
ATOM 755 C C . ALA A 1 105 ? 19.321 -8.875 3.883 1.00 89.75 105 ALA A C 1
ATOM 757 O O . ALA A 1 105 ? 20.020 -9.796 4.316 1.00 89.75 105 ALA A O 1
ATOM 758 N N . ASP A 1 106 ? 18.104 -8.635 4.381 1.00 89.75 106 ASP A N 1
ATOM 759 C CA . ASP A 1 106 ? 17.503 -9.472 5.419 1.00 89.75 106 ASP A CA 1
ATOM 760 C C . ASP A 1 106 ? 16.917 -10.773 4.832 1.00 89.75 106 ASP A C 1
ATOM 762 O O . ASP A 1 106 ? 16.361 -10.767 3.733 1.00 89.75 106 ASP A O 1
ATOM 766 N N . PRO A 1 107 ? 16.982 -11.909 5.551 1.00 86.12 107 PRO A N 1
ATOM 767 C C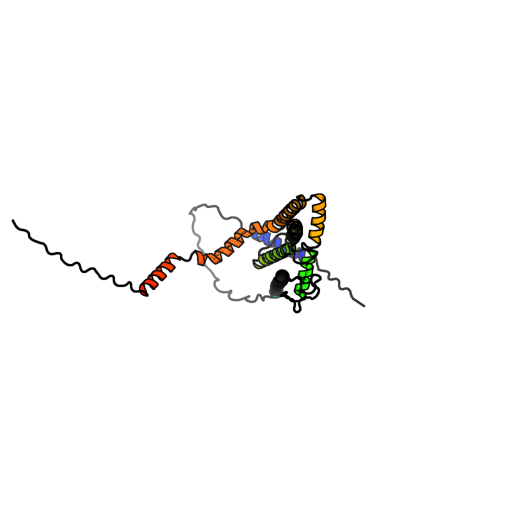A . PRO A 1 107 ? 16.329 -13.141 5.115 1.00 86.12 107 PRO A CA 1
ATOM 768 C C . PRO A 1 107 ? 14.796 -12.972 5.065 1.00 86.12 107 PRO A C 1
ATOM 770 O O . PRO A 1 107 ? 14.226 -12.501 6.054 1.00 86.12 107 PRO A O 1
ATOM 773 N N . PRO A 1 108 ? 14.091 -13.431 4.013 1.00 86.75 108 PRO A N 1
ATOM 774 C CA . PRO A 1 108 ? 14.579 -14.078 2.794 1.00 86.75 108 PRO A CA 1
ATOM 775 C C . PRO A 1 108 ? 15.125 -13.051 1.789 1.00 86.75 108 PRO A C 1
ATOM 777 O O . PRO A 1 108 ? 14.423 -12.121 1.410 1.00 86.75 108 PRO A O 1
ATOM 780 N N . THR A 1 109 ? 16.359 -13.249 1.321 1.00 82.31 109 THR A N 1
ATOM 781 C CA . THR A 1 109 ? 16.972 -12.383 0.306 1.00 82.31 109 THR A CA 1
ATOM 782 C C . THR A 1 109 ? 17.509 -13.199 -0.859 1.00 82.31 109 THR A C 1
ATOM 784 O O . THR A 1 109 ? 18.076 -14.276 -0.678 1.00 82.31 109 THR A O 1
ATOM 787 N N . THR A 1 110 ? 17.325 -12.662 -2.060 1.00 78.94 110 THR A N 1
ATOM 788 C CA . THR A 1 110 ? 18.001 -13.068 -3.300 1.00 78.94 110 THR A CA 1
ATOM 789 C C . THR A 1 110 ? 18.974 -11.990 -3.786 1.00 78.94 110 THR A C 1
ATOM 791 O O . THR A 1 110 ? 19.644 -12.174 -4.798 1.00 78.94 110 THR A O 1
ATOM 794 N N . ALA A 1 111 ? 19.061 -10.862 -3.073 1.00 83.75 111 ALA A N 1
ATOM 795 C CA . ALA A 1 111 ? 19.845 -9.701 -3.476 1.00 83.75 111 ALA A CA 1
ATOM 796 C C . ALA A 1 111 ? 21.322 -9.813 -3.069 1.00 83.75 111 ALA A C 1
ATOM 798 O O . ALA A 1 111 ? 22.182 -9.237 -3.731 1.00 83.75 111 ALA A O 1
ATOM 799 N N . VAL A 1 112 ? 21.626 -10.541 -1.987 1.00 86.56 112 VAL A N 1
ATOM 800 C CA . VAL A 1 112 ? 22.982 -10.655 -1.426 1.00 86.56 112 VAL A CA 1
ATOM 801 C C . VAL A 1 112 ? 23.317 -12.119 -1.137 1.00 86.56 112 VAL A C 1
ATOM 803 O O . VAL A 1 112 ? 22.481 -12.867 -0.639 1.00 86.56 112 VAL A O 1
ATOM 806 N N . ALA A 1 113 ? 24.559 -12.526 -1.423 1.00 86.12 113 ALA A N 1
ATOM 807 C CA . ALA A 1 113 ? 25.033 -13.896 -1.202 1.00 86.12 113 ALA A CA 1
ATOM 808 C C . ALA A 1 113 ? 25.102 -14.297 0.287 1.00 86.12 113 ALA A C 1
ATOM 810 O O . ALA A 1 113 ? 24.946 -15.469 0.617 1.00 86.12 113 ALA A O 1
ATOM 811 N N . ILE A 1 114 ? 25.338 -13.332 1.184 1.00 89.88 114 ILE A N 1
ATOM 812 C CA . ILE A 1 114 ? 25.396 -13.522 2.639 1.00 89.88 114 ILE A CA 1
ATOM 813 C C . ILE A 1 114 ? 24.329 -12.623 3.285 1.00 89.88 114 ILE A C 1
ATOM 815 O O . ILE A 1 114 ? 24.506 -11.405 3.298 1.00 89.88 114 ILE A O 1
ATOM 819 N N . PRO A 1 115 ? 23.225 -13.192 3.802 1.00 88.81 115 PRO A N 1
ATOM 820 C CA . PRO A 1 115 ? 22.173 -12.425 4.468 1.00 88.81 115 PRO A CA 1
ATOM 821 C C . PRO A 1 115 ? 22.595 -11.881 5.840 1.00 88.81 115 PRO A C 1
ATOM 823 O O . PRO A 1 115 ? 23.425 -12.480 6.530 1.00 88.81 115 PRO A O 1
ATOM 826 N N . ASN A 1 116 ? 21.944 -10.805 6.288 1.00 88.62 116 ASN A N 1
ATOM 827 C CA . ASN A 1 116 ? 22.119 -10.276 7.642 1.00 88.62 116 ASN A CA 1
ATOM 828 C C . ASN A 1 116 ? 21.661 -11.289 8.709 1.00 88.62 116 ASN A C 1
ATOM 830 O O . ASN A 1 116 ? 20.571 -11.866 8.628 1.00 88.62 116 ASN A O 1
ATOM 834 N N . SER A 1 117 ? 22.476 -11.473 9.751 1.00 87.50 117 SER A N 1
ATOM 835 C CA . SER A 1 117 ? 22.143 -12.289 10.923 1.00 87.50 117 SER A CA 1
ATOM 836 C C . SER A 1 117 ? 22.704 -11.636 12.195 1.00 87.50 117 SER A C 1
ATOM 838 O O . SER A 1 117 ? 23.915 -11.713 12.410 1.00 87.50 117 SER A O 1
ATOM 840 N N . PRO A 1 118 ? 21.867 -11.031 13.063 1.00 89.00 118 PRO A N 1
ATOM 841 C CA . PRO A 1 118 ? 20.397 -10.990 13.017 1.00 89.00 118 PRO A CA 1
ATOM 842 C C . PRO A 1 118 ? 19.830 -10.046 11.928 1.00 89.00 118 PRO A C 1
ATOM 844 O O . PRO A 1 118 ? 20.552 -9.162 11.474 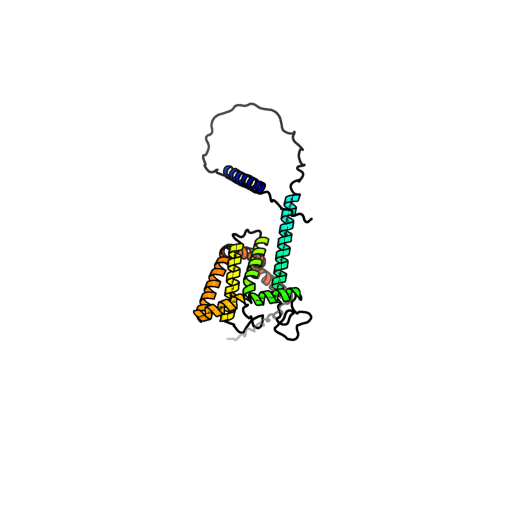1.00 89.00 118 PRO A O 1
ATOM 847 N N . PRO A 1 119 ? 18.556 -10.216 11.503 1.00 90.81 119 PRO A N 1
ATOM 848 C CA . PRO A 1 119 ? 17.899 -9.289 10.574 1.00 90.81 119 PRO A CA 1
ATOM 849 C C . PRO A 1 119 ? 17.831 -7.869 11.140 1.00 90.81 119 PRO A C 1
ATOM 851 O O . PRO A 1 119 ? 17.622 -7.703 12.344 1.00 90.81 119 PRO A O 1
ATOM 854 N N . LEU A 1 120 ? 17.952 -6.866 10.271 1.00 92.06 120 LEU A N 1
ATOM 855 C CA . LEU A 1 120 ? 17.850 -5.455 10.652 1.00 92.06 120 LEU A CA 1
ATOM 856 C C . LEU A 1 120 ? 16.397 -4.983 10.810 1.00 92.06 120 LEU A C 1
ATOM 858 O O . LEU A 1 120 ? 16.151 -3.986 11.491 1.00 92.06 120 LEU A O 1
ATOM 862 N N . ASN A 1 121 ? 15.435 -5.702 10.227 1.00 93.06 121 ASN A N 1
ATOM 863 C CA . ASN A 1 121 ? 14.011 -5.446 10.412 1.00 93.06 121 ASN A CA 1
ATOM 864 C C . ASN A 1 121 ? 13.615 -5.467 11.898 1.00 93.06 121 ASN A C 1
ATOM 866 O O . ASN A 1 121 ? 13.847 -6.449 12.612 1.00 93.06 121 ASN A O 1
ATOM 870 N N . LEU A 1 122 ? 12.937 -4.410 12.350 1.00 93.12 122 LEU A N 1
ATOM 871 C CA . LEU A 1 122 ? 12.544 -4.236 13.754 1.00 93.12 122 LEU A CA 1
ATOM 872 C C . LEU A 1 122 ? 11.537 -5.294 14.226 1.00 93.12 122 LEU A C 1
ATOM 874 O O . LEU A 1 122 ? 11.449 -5.584 15.417 1.00 93.12 122 LEU A O 1
ATOM 878 N N . CYS A 1 123 ? 10.799 -5.903 13.297 1.00 92.06 123 CYS A N 1
ATOM 879 C CA . CYS A 1 123 ? 9.855 -6.986 13.566 1.00 92.06 123 CYS A CA 1
ATOM 880 C C . CYS A 1 123 ? 10.486 -8.386 13.392 1.00 92.06 123 CYS A C 1
ATOM 882 O O . CYS A 1 123 ? 9.778 -9.399 13.372 1.00 92.06 123 CYS A O 1
ATOM 884 N N . GLY A 1 124 ? 11.815 -8.462 13.263 1.00 91.12 124 GLY A N 1
ATOM 885 C CA . GLY A 1 124 ? 12.581 -9.700 13.140 1.00 91.12 124 GLY A CA 1
ATOM 886 C C . GLY A 1 124 ? 12.365 -10.440 11.813 1.00 91.12 124 GLY A C 1
ATOM 887 O O . GLY A 1 124 ? 11.901 -9.880 10.822 1.00 91.12 124 GLY A O 1
ATOM 888 N N . LYS A 1 125 ? 12.688 -11.744 11.796 1.00 91.25 125 LYS A N 1
ATOM 889 C CA . LYS A 1 125 ? 12.635 -12.598 10.586 1.00 91.25 125 LYS A CA 1
ATOM 890 C C . LYS A 1 125 ? 11.242 -12.665 9.952 1.00 91.25 125 LYS A C 1
ATOM 892 O O . LYS A 1 125 ? 11.118 -12.702 8.734 1.00 91.25 125 LYS A O 1
ATOM 897 N N . PHE A 1 126 ? 10.196 -12.698 10.776 1.00 91.50 126 PHE A N 1
ATOM 898 C CA . PHE A 1 126 ? 8.819 -12.787 10.293 1.00 91.50 126 PHE A CA 1
ATOM 899 C C . PHE A 1 126 ? 8.377 -11.490 9.605 1.00 91.50 126 PHE A C 1
ATOM 901 O O . PHE A 1 126 ? 7.836 -11.537 8.502 1.00 91.50 126 PHE A O 1
ATOM 908 N N . GLY A 1 127 ? 8.678 -10.335 10.211 1.00 92.31 127 GLY A N 1
ATOM 909 C CA . GLY A 1 127 ? 8.427 -9.032 9.595 1.00 92.31 127 GLY A CA 1
ATOM 910 C C . GLY A 1 127 ? 9.193 -8.850 8.287 1.00 92.31 127 GLY A C 1
ATOM 911 O O . GLY A 1 127 ? 8.600 -8.438 7.292 1.00 92.31 127 GLY A O 1
ATOM 912 N N . ALA A 1 128 ? 10.469 -9.252 8.258 1.00 92.88 128 ALA A N 1
ATOM 913 C CA . ALA A 1 128 ? 11.285 -9.220 7.046 1.00 92.88 128 ALA A CA 1
ATOM 914 C C . ALA A 1 128 ? 10.673 -10.058 5.910 1.00 92.88 128 ALA A C 1
ATOM 916 O O . ALA A 1 128 ? 10.582 -9.581 4.782 1.00 92.88 128 ALA A O 1
ATOM 917 N N . ALA A 1 129 ? 10.176 -11.264 6.208 1.00 92.81 129 ALA A N 1
ATOM 918 C CA . ALA A 1 129 ? 9.524 -12.119 5.217 1.00 92.81 129 ALA A CA 1
ATOM 919 C C . ALA A 1 129 ? 8.224 -11.516 4.659 1.00 92.81 129 ALA A C 1
ATOM 921 O O . ALA A 1 129 ? 8.012 -11.549 3.445 1.00 92.81 129 ALA A O 1
ATOM 922 N N . ILE A 1 130 ? 7.369 -10.944 5.515 1.00 94.38 130 ILE A N 1
ATOM 923 C CA . ILE A 1 130 ? 6.133 -10.278 5.072 1.00 94.38 130 ILE A CA 1
ATOM 924 C C . ILE A 1 130 ? 6.463 -9.066 4.203 1.00 94.38 130 ILE A C 1
ATOM 926 O O . ILE A 1 130 ? 5.908 -8.927 3.115 1.00 94.38 130 ILE A O 1
ATOM 930 N N . ALA A 1 131 ? 7.376 -8.211 4.666 1.00 94.75 131 ALA A N 1
ATOM 931 C CA . ALA A 1 131 ? 7.779 -7.017 3.939 1.00 94.75 131 ALA A CA 1
ATOM 932 C C . ALA A 1 131 ? 8.406 -7.371 2.583 1.00 94.75 131 ALA A C 1
ATOM 934 O O . ALA A 1 131 ? 8.046 -6.763 1.579 1.00 94.75 131 ALA A O 1
ATOM 935 N N . HIS A 1 132 ? 9.256 -8.404 2.531 1.00 93.69 132 HIS A N 1
ATOM 936 C CA . HIS A 1 132 ? 9.841 -8.890 1.283 1.00 93.69 132 HIS A CA 1
ATOM 937 C C . HIS A 1 132 ? 8.761 -9.277 0.268 1.00 93.69 132 HIS A C 1
ATOM 939 O O . HIS A 1 132 ? 8.774 -8.774 -0.849 1.00 93.69 132 HIS A O 1
ATOM 945 N N . ARG A 1 133 ? 7.777 -10.100 0.662 1.00 93.94 133 ARG A N 1
ATOM 946 C CA . ARG A 1 133 ? 6.691 -10.526 -0.241 1.00 93.94 133 ARG A CA 1
ATOM 947 C C . ARG A 1 133 ? 5.774 -9.380 -0.653 1.00 93.94 133 ARG A C 1
ATOM 949 O O . ARG A 1 133 ? 5.334 -9.325 -1.797 1.00 93.94 133 ARG A O 1
ATOM 956 N N . ALA A 1 134 ? 5.493 -8.462 0.265 1.00 95.00 134 ALA A N 1
ATOM 957 C CA . ALA A 1 134 ? 4.691 -7.281 -0.016 1.00 95.00 134 ALA A CA 1
ATOM 958 C C . ALA A 1 134 ? 5.360 -6.380 -1.069 1.00 95.00 134 ALA A C 1
ATOM 960 O O . ALA A 1 134 ? 4.714 -5.995 -2.045 1.00 95.00 134 ALA A O 1
ATOM 961 N N . TYR A 1 135 ? 6.657 -6.099 -0.907 1.00 94.88 135 TYR A N 1
ATOM 962 C CA . TYR A 1 135 ? 7.429 -5.307 -1.864 1.00 94.88 135 TYR A CA 1
ATOM 963 C C . TYR A 1 135 ? 7.692 -6.048 -3.180 1.00 94.88 135 TYR A C 1
ATOM 965 O O . TYR A 1 135 ? 7.651 -5.424 -4.235 1.00 94.88 135 TYR A O 1
ATOM 973 N N . GLU A 1 136 ? 7.897 -7.363 -3.151 1.00 94.00 136 GLU A N 1
ATOM 974 C CA . GLU A 1 136 ? 8.041 -8.185 -4.357 1.00 94.00 136 GLU A CA 1
ATOM 975 C C . GLU A 1 136 ? 6.767 -8.156 -5.217 1.00 94.00 136 GLU A C 1
ATOM 977 O O . GLU A 1 136 ? 6.846 -8.016 -6.434 1.00 94.00 136 GLU A O 1
ATOM 982 N N . LEU A 1 137 ? 5.579 -8.234 -4.609 1.00 94.94 137 LEU A N 1
ATOM 983 C CA . LEU A 1 137 ? 4.313 -8.254 -5.351 1.00 94.94 137 LEU A CA 1
ATOM 984 C C . LEU A 1 137 ? 3.854 -6.861 -5.795 1.00 94.94 137 LEU A C 1
ATOM 986 O O . LEU A 1 137 ? 3.423 -6.691 -6.937 1.00 94.94 137 LEU A O 1
ATOM 990 N N . PHE A 1 138 ? 3.926 -5.878 -4.897 1.00 95.31 138 PHE A N 1
ATOM 991 C CA . PHE A 1 138 ? 3.251 -4.585 -5.062 1.00 95.31 138 PHE A CA 1
ATOM 992 C C . PHE A 1 138 ? 4.194 -3.374 -5.025 1.00 95.31 138 PHE A C 1
ATOM 994 O O . PHE A 1 138 ? 3.746 -2.246 -5.249 1.00 95.31 138 PHE A O 1
ATOM 1001 N N . GLY A 1 139 ? 5.476 -3.586 -4.716 1.00 93.81 139 GLY A N 1
ATOM 1002 C CA . GLY A 1 139 ? 6.478 -2.531 -4.600 1.00 93.81 139 GLY A CA 1
ATOM 1003 C C . GLY A 1 139 ? 6.072 -1.430 -3.630 1.00 93.81 139 GLY A C 1
ATOM 1004 O O . GLY A 1 139 ? 5.404 -1.671 -2.626 1.00 93.81 139 GLY A O 1
ATOM 1005 N N . ILE A 1 140 ? 6.474 -0.195 -3.932 1.00 94.25 140 ILE A N 1
ATOM 1006 C CA . ILE A 1 140 ? 6.179 0.974 -3.089 1.00 94.25 140 ILE A CA 1
ATOM 1007 C C . ILE A 1 140 ? 4.673 1.279 -2.993 1.00 94.25 140 ILE A C 1
ATOM 1009 O O . ILE A 1 140 ? 4.224 1.903 -2.032 1.00 94.25 140 ILE A O 1
ATOM 1013 N N . GLY A 1 141 ? 3.869 0.792 -3.943 1.00 94.12 141 GLY A N 1
ATOM 1014 C CA . GLY A 1 141 ? 2.422 0.996 -3.964 1.00 94.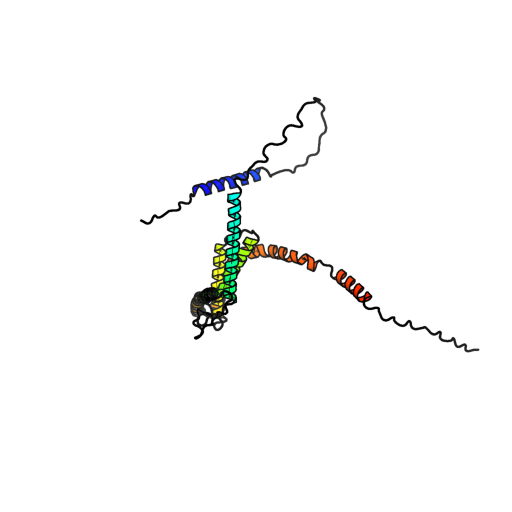12 141 GLY A CA 1
ATOM 1015 C C . GLY A 1 141 ? 1.697 0.406 -2.753 1.00 94.12 141 GLY A C 1
ATOM 1016 O O . GLY A 1 141 ? 0.619 0.885 -2.398 1.00 94.12 141 GLY A O 1
ATOM 1017 N N . VAL A 1 142 ? 2.280 -0.595 -2.083 1.00 96.69 142 VAL A N 1
ATOM 1018 C CA . VAL A 1 142 ? 1.686 -1.260 -0.909 1.00 96.69 142 VAL A CA 1
ATOM 1019 C C . VAL A 1 142 ? 1.355 -0.300 0.239 1.00 96.69 142 VAL A C 1
ATOM 1021 O O . VAL A 1 142 ? 0.463 -0.564 1.044 1.00 96.69 142 VAL A O 1
ATOM 1024 N N . TRP A 1 143 ? 2.020 0.854 0.301 1.00 96.00 143 TRP A N 1
ATOM 1025 C CA . TRP A 1 143 ? 1.729 1.875 1.302 1.00 96.00 143 TRP A CA 1
ATOM 1026 C C . TRP A 1 143 ? 0.319 2.464 1.168 1.00 96.00 143 TRP A C 1
ATOM 1028 O O . TRP A 1 143 ? -0.253 2.884 2.171 1.00 96.00 143 TRP A O 1
ATOM 1038 N N . MET A 1 144 ? -0.285 2.438 -0.025 1.00 95.38 144 MET A N 1
ATOM 1039 C CA . MET A 1 144 ? -1.627 2.989 -0.255 1.00 95.38 144 MET A CA 1
ATOM 1040 C C . MET A 1 144 ? -2.716 2.274 0.571 1.00 95.38 144 MET A C 1
ATOM 1042 O O . MET A 1 144 ? -3.397 2.945 1.354 1.00 95.38 144 MET A O 1
ATOM 1046 N N . PRO A 1 145 ? -2.876 0.935 0.508 1.00 94.81 145 PRO A N 1
ATOM 1047 C CA . PRO A 1 145 ? -3.818 0.226 1.371 1.00 94.81 145 PRO A CA 1
ATOM 1048 C C . PRO A 1 145 ? -3.439 0.288 2.856 1.00 94.81 145 PRO A C 1
ATOM 1050 O O . PRO A 1 145 ? -4.340 0.334 3.690 1.00 94.81 145 PRO A O 1
ATOM 1053 N N . ILE A 1 146 ? -2.150 0.353 3.214 1.00 95.88 146 ILE A N 1
ATOM 1054 C CA . ILE A 1 146 ? -1.724 0.517 4.618 1.00 95.88 146 ILE A CA 1
ATOM 1055 C C . ILE A 1 146 ? -2.229 1.847 5.188 1.00 95.88 146 ILE A C 1
ATOM 1057 O O . ILE A 1 146 ? -2.846 1.867 6.255 1.00 95.88 146 ILE A O 1
ATOM 1061 N N . CYS A 1 147 ? -2.047 2.946 4.452 1.00 93.19 147 CYS A N 1
ATOM 1062 C CA . CYS A 1 147 ? -2.576 4.256 4.822 1.00 93.19 147 CYS A CA 1
ATOM 1063 C C . CYS A 1 147 ? -4.108 4.243 4.899 1.00 93.19 147 CYS A C 1
ATOM 1065 O O . CYS A 1 147 ? -4.682 4.770 5.855 1.00 93.19 147 CYS A O 1
ATOM 1067 N N . TYR A 1 148 ? -4.785 3.596 3.946 1.00 92.88 148 TYR A N 1
ATOM 1068 C CA . TYR A 1 148 ? -6.241 3.461 3.977 1.00 92.88 148 TYR A CA 1
ATOM 1069 C C . TYR A 1 148 ? -6.733 2.693 5.215 1.00 92.88 148 TYR A C 1
ATOM 1071 O O . TYR A 1 148 ? -7.598 3.191 5.933 1.00 92.88 148 TYR A O 1
ATOM 1079 N N . ILE A 1 149 ? -6.160 1.530 5.532 1.00 93.38 149 ILE A N 1
ATOM 1080 C CA . ILE A 1 149 ? -6.554 0.753 6.719 1.00 93.38 149 ILE A CA 1
ATOM 1081 C C . ILE A 1 149 ? -6.245 1.540 8.002 1.00 93.38 149 ILE A C 1
ATOM 1083 O O . ILE A 1 149 ? -7.049 1.532 8.934 1.00 93.38 149 ILE A O 1
ATOM 1087 N N . GLY A 1 150 ? -5.133 2.281 8.036 1.00 92.50 150 GLY A N 1
ATOM 1088 C CA . GLY A 1 150 ? -4.797 3.174 9.147 1.00 92.50 150 GLY A CA 1
ATOM 1089 C C . GLY A 1 150 ? -5.846 4.265 9.353 1.00 92.50 150 GLY A C 1
ATOM 1090 O O . GLY A 1 150 ? -6.325 4.457 10.472 1.00 92.50 150 GLY A O 1
ATOM 1091 N N . THR A 1 151 ? -6.275 4.927 8.274 1.00 89.12 151 THR A N 1
ATOM 1092 C CA . THR A 1 151 ? -7.373 5.904 8.350 1.00 89.12 151 THR A CA 1
ATOM 1093 C C . THR A 1 151 ? -8.685 5.256 8.789 1.00 89.12 151 THR A C 1
ATOM 1095 O O . THR A 1 151 ? -9.322 5.771 9.702 1.00 89.12 151 THR A O 1
ATOM 1098 N N . LEU A 1 152 ? -9.058 4.097 8.238 1.00 89.88 152 LEU A N 1
ATOM 1099 C CA . LEU A 1 152 ? -10.254 3.347 8.639 1.00 89.88 152 LEU A CA 1
ATOM 1100 C C . LEU A 1 152 ? -10.259 3.037 10.147 1.00 89.88 152 LEU A C 1
ATOM 1102 O O . LEU A 1 152 ? -11.261 3.262 10.827 1.00 89.88 152 LEU A O 1
ATOM 1106 N N . LEU A 1 153 ? -9.130 2.577 10.691 1.00 90.88 153 LEU A N 1
ATOM 1107 C CA . LEU A 1 153 ? -8.980 2.322 12.124 1.00 90.88 153 LEU A CA 1
ATOM 1108 C C . LEU A 1 153 ? -9.081 3.604 12.955 1.00 90.88 153 LEU A C 1
ATOM 1110 O O . LEU A 1 153 ? -9.714 3.581 14.012 1.00 90.88 153 LEU A O 1
ATOM 1114 N N . ALA A 1 154 ? -8.522 4.717 12.478 1.00 87.25 154 ALA A N 1
ATOM 1115 C CA . ALA A 1 154 ? -8.661 6.015 13.134 1.00 87.25 154 ALA A CA 1
ATOM 1116 C C . ALA A 1 154 ? -10.127 6.487 13.157 1.00 87.25 154 ALA A C 1
ATOM 1118 O O . ALA A 1 154 ? -10.612 6.928 14.197 1.00 87.25 154 ALA A O 1
ATOM 1119 N N . PHE A 1 155 ? -10.874 6.325 12.061 1.00 85.62 155 PHE A N 1
ATOM 1120 C CA . PHE A 1 155 ? -12.308 6.644 12.021 1.00 85.62 155 PHE A CA 1
ATOM 1121 C C . PHE A 1 155 ? -13.122 5.779 12.993 1.00 85.62 155 PHE A C 1
ATOM 1123 O O . PHE A 1 155 ? -13.995 6.308 13.689 1.00 85.62 155 PHE A O 1
ATOM 1130 N N . PHE A 1 156 ? -12.800 4.485 13.107 1.00 85.56 156 PHE A N 1
ATOM 1131 C CA . PHE A 1 156 ? -13.416 3.615 14.111 1.00 85.56 156 PHE A CA 1
ATOM 1132 C C . PHE A 1 156 ? -13.076 4.031 15.545 1.00 85.56 156 PHE A C 1
ATOM 1134 O O . PHE A 1 156 ? -13.953 3.970 16.403 1.00 85.56 156 PHE A O 1
ATOM 1141 N N . ALA A 1 157 ? -11.858 4.516 15.803 1.00 84.88 157 ALA A N 1
ATOM 1142 C CA . ALA A 1 157 ? -11.475 5.034 17.117 1.00 84.88 157 ALA A CA 1
ATOM 1143 C C . ALA A 1 157 ? -12.272 6.290 17.505 1.00 84.88 157 ALA A C 1
ATOM 1145 O O . ALA A 1 157 ? -12.647 6.453 18.663 1.00 84.88 157 ALA A O 1
ATOM 1146 N N . VAL A 1 158 ? -12.575 7.152 16.529 1.00 85.69 158 VAL A N 1
ATOM 1147 C CA . VAL A 1 158 ? -13.408 8.354 16.718 1.00 85.69 158 VAL A CA 1
ATOM 1148 C C . VAL A 1 158 ? -14.905 8.004 16.818 1.00 85.69 158 VAL A C 1
ATOM 1150 O O . VAL A 1 158 ? -15.717 8.849 17.185 1.00 85.69 158 VAL A O 1
ATOM 1153 N N . GLY A 1 159 ? -15.299 6.761 16.517 1.00 80.56 159 GLY A N 1
ATOM 1154 C CA . GLY A 1 159 ? -16.696 6.322 16.554 1.00 80.56 159 GLY A CA 1
ATOM 1155 C C . GLY A 1 159 ? -17.536 6.835 15.381 1.00 80.56 159 GLY A C 1
ATOM 1156 O O . GLY A 1 159 ? -18.759 6.915 15.491 1.00 80.56 159 GLY A O 1
ATOM 1157 N N . ARG A 1 160 ? -16.907 7.201 14.254 1.00 79.12 160 ARG A N 1
ATOM 1158 C CA . ARG A 1 160 ? -17.628 7.652 13.054 1.00 79.12 160 ARG A CA 1
ATOM 1159 C C . ARG A 1 160 ? -17.915 6.482 12.107 1.00 79.12 160 ARG A C 1
ATOM 1161 O O . ARG A 1 160 ? -16.989 5.745 11.767 1.00 79.12 160 ARG A O 1
ATOM 1168 N N . PRO A 1 161 ? -19.164 6.316 11.632 1.00 75.50 161 PRO A N 1
ATOM 1169 C CA . PRO A 1 161 ? -19.481 5.282 10.656 1.00 75.50 161 PRO A CA 1
ATOM 1170 C C . PRO A 1 161 ? -18.888 5.637 9.285 1.00 75.50 161 PRO A C 1
ATOM 1172 O O . PRO A 1 161 ? -19.061 6.751 8.792 1.00 75.50 161 PRO A O 1
ATOM 1175 N N . MET A 1 162 ? -18.211 4.677 8.648 1.00 75.12 162 MET A N 1
ATOM 1176 C CA . MET A 1 162 ? -17.765 4.801 7.257 1.00 75.12 162 MET A CA 1
ATOM 1177 C C . MET A 1 162 ? -18.758 4.128 6.315 1.00 75.12 162 MET A C 1
ATOM 1179 O O . MET A 1 162 ? -19.036 2.934 6.422 1.00 75.12 162 MET A O 1
ATOM 1183 N N . THR A 1 163 ? -19.263 4.894 5.352 1.00 80.06 163 THR A N 1
ATOM 1184 C CA . THR A 1 163 ? -20.097 4.368 4.271 1.00 80.06 163 THR A CA 1
ATOM 1185 C C . THR A 1 163 ? -19.223 3.626 3.255 1.00 80.06 163 THR A C 1
ATOM 1187 O O . THR A 1 163 ? -18.232 4.163 2.754 1.00 80.06 163 THR A O 1
ATOM 1190 N N . HIS A 1 164 ? -19.587 2.375 2.961 1.00 87.12 164 HIS A N 1
ATOM 1191 C CA . HIS A 1 164 ? -18.967 1.514 1.941 1.00 87.12 164 HIS A CA 1
ATOM 1192 C C . HIS A 1 164 ? -17.432 1.331 2.055 1.00 87.12 164 HIS A C 1
ATOM 1194 O O . HIS A 1 164 ? -16.703 1.646 1.112 1.00 87.12 164 HIS A O 1
ATOM 1200 N N . PRO A 1 165 ? -16.907 0.763 3.160 1.00 89.19 165 PRO A N 1
ATOM 1201 C CA . PRO A 1 165 ? -15.461 0.584 3.352 1.00 89.19 165 PRO A CA 1
ATOM 1202 C C . PRO A 1 165 ? -14.804 -0.331 2.302 1.00 89.19 165 PRO A C 1
ATOM 1204 O O . PRO A 1 165 ? -13.625 -0.167 1.996 1.00 89.19 165 PRO A O 1
ATOM 1207 N N . PHE A 1 166 ? -15.553 -1.271 1.719 1.00 90.94 166 PHE A N 1
ATOM 1208 C CA . PHE A 1 166 ? -15.027 -2.188 0.703 1.00 90.94 166 PHE A CA 1
ATOM 1209 C C . PHE A 1 166 ? -14.771 -1.508 -0.645 1.00 90.94 166 PHE A C 1
ATOM 1211 O O . PHE A 1 166 ? -13.733 -1.741 -1.252 1.00 90.94 166 PHE A O 1
ATOM 1218 N N . VAL A 1 167 ? -15.666 -0.622 -1.094 1.00 92.00 167 VAL A N 1
ATOM 1219 C CA . VAL A 1 167 ? -15.495 0.104 -2.369 1.00 92.00 167 VAL A CA 1
ATOM 1220 C C . VAL A 1 167 ? -14.252 0.991 -2.318 1.00 92.00 167 VAL A C 1
ATOM 1222 O O . VAL A 1 167 ? -13.482 1.071 -3.269 1.00 92.00 167 VAL A O 1
ATOM 1225 N N . ARG A 1 168 ? -13.988 1.593 -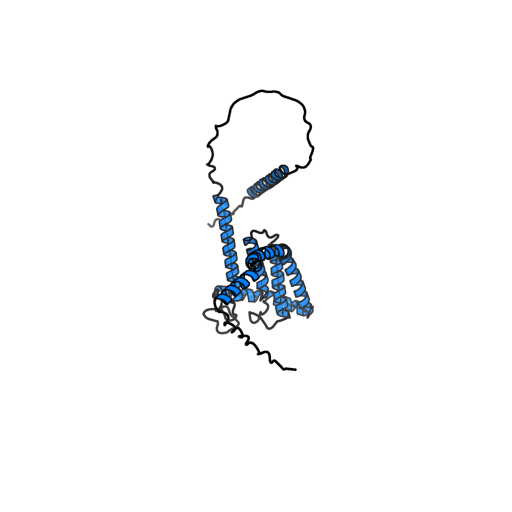1.162 1.00 91.50 168 ARG A N 1
ATOM 1226 C CA . ARG A 1 168 ? -12.800 2.427 -0.967 1.00 91.50 168 ARG A CA 1
ATOM 1227 C C . ARG A 1 168 ? -11.516 1.629 -0.853 1.00 91.50 168 ARG A C 1
ATOM 1229 O O . ARG A 1 168 ? -10.480 2.101 -1.305 1.00 91.50 168 ARG A O 1
ATOM 1236 N N . LEU A 1 169 ? -11.584 0.422 -0.285 1.00 93.69 169 LEU A N 1
ATOM 1237 C CA . LEU A 1 169 ? -10.453 -0.500 -0.303 1.00 93.69 169 LEU A CA 1
ATOM 1238 C C . LEU A 1 169 ? -10.072 -0.842 -1.747 1.00 93.69 169 LEU A C 1
ATOM 1240 O O . LEU A 1 169 ? -8.890 -0.857 -2.068 1.00 93.69 169 LEU A O 1
ATOM 1244 N N . ILE A 1 170 ? -11.060 -1.032 -2.630 1.00 95.25 170 ILE A N 1
ATOM 1245 C CA . ILE A 1 170 ? -10.811 -1.210 -4.067 1.00 95.25 170 ILE A CA 1
ATOM 1246 C C . ILE A 1 170 ? -10.106 0.028 -4.637 1.00 95.25 170 ILE A C 1
ATOM 1248 O O . ILE A 1 170 ? -9.097 -0.125 -5.318 1.00 95.25 170 ILE A O 1
ATOM 1252 N N . GLY A 1 171 ? -10.560 1.241 -4.299 1.00 94.75 171 GLY A N 1
ATOM 1253 C CA . GLY A 1 171 ? -9.866 2.486 -4.657 1.00 94.75 171 GLY A CA 1
ATOM 1254 C C . GLY A 1 171 ? -8.400 2.515 -4.203 1.00 94.75 171 GLY A C 1
ATOM 1255 O O . GLY A 1 171 ? -7.515 2.802 -5.005 1.00 94.75 171 GLY A O 1
ATOM 1256 N N . ALA A 1 172 ? -8.120 2.122 -2.957 1.00 95.56 172 ALA A N 1
ATOM 1257 C CA . ALA A 1 172 ? -6.758 2.040 -2.424 1.00 95.56 172 ALA A CA 1
ATOM 1258 C C . ALA A 1 172 ? -5.897 0.980 -3.141 1.00 95.56 172 ALA A C 1
ATOM 1260 O O . ALA A 1 172 ? -4.713 1.210 -3.385 1.00 95.56 172 ALA A O 1
ATOM 1261 N N . CYS A 1 173 ? -6.480 -0.158 -3.531 1.00 96.56 173 CYS A N 1
ATOM 1262 C CA . CYS A 1 173 ? -5.801 -1.171 -4.344 1.00 96.56 173 CYS A CA 1
ATOM 1263 C C . CYS A 1 173 ? -5.505 -0.667 -5.767 1.00 96.56 173 CYS A C 1
ATOM 1265 O O . CYS A 1 173 ? -4.427 -0.927 -6.299 1.00 96.56 173 CYS A O 1
ATOM 1267 N N . VAL A 1 174 ? -6.425 0.088 -6.373 1.00 96.94 174 VAL A N 1
ATOM 1268 C CA . VAL A 1 174 ? -6.205 0.743 -7.673 1.00 96.94 174 VAL A CA 1
ATOM 1269 C C . VAL A 1 174 ? -5.068 1.763 -7.566 1.00 96.94 174 VAL A C 1
ATOM 1271 O O . VAL A 1 174 ? -4.168 1.757 -8.404 1.00 96.94 174 VAL A O 1
ATOM 1274 N N . MET A 1 175 ? -5.043 2.575 -6.502 1.00 96.88 175 MET A N 1
ATOM 1275 C CA . MET A 1 175 ? -3.928 3.490 -6.231 1.00 96.88 175 MET A CA 1
ATOM 1276 C C . MET A 1 175 ? -2.605 2.748 -6.028 1.00 96.88 175 MET A C 1
ATOM 1278 O O . MET A 1 175 ? -1.586 3.199 -6.534 1.00 96.88 175 MET A O 1
ATOM 1282 N N . MET A 1 176 ? -2.602 1.611 -5.325 1.00 97.44 176 MET A N 1
ATOM 1283 C CA . MET A 1 176 ? -1.402 0.785 -5.140 1.00 97.44 176 MET A CA 1
ATOM 1284 C C . MET A 1 176 ? -0.789 0.376 -6.481 1.00 97.44 176 MET A C 1
ATOM 1286 O O . MET A 1 176 ? 0.409 0.570 -6.687 1.00 97.44 176 MET A O 1
ATOM 1290 N N . VAL A 1 177 ? -1.602 -0.137 -7.409 1.00 97.38 177 VAL A N 1
ATOM 1291 C CA . VAL A 1 177 ? -1.125 -0.518 -8.747 1.00 97.38 177 VAL A CA 1
ATOM 1292 C C . VAL A 1 177 ? -0.666 0.712 -9.534 1.00 97.38 177 VAL A C 1
ATOM 1294 O O . VAL A 1 177 ? 0.401 0.679 -10.140 1.00 97.38 177 VAL A O 1
ATOM 1297 N N . ALA A 1 178 ? -1.414 1.817 -9.476 1.00 97.25 178 ALA A N 1
ATOM 1298 C CA . ALA A 1 178 ? -1.069 3.044 -10.191 1.00 97.25 178 ALA A CA 1
ATOM 1299 C C . ALA A 1 178 ? 0.258 3.663 -9.722 1.00 97.25 178 ALA A C 1
ATOM 1301 O O . ALA A 1 178 ? 1.085 4.048 -10.544 1.00 97.25 178 ALA A O 1
ATOM 1302 N N . VAL A 1 179 ? 0.488 3.723 -8.407 1.00 96.94 179 VAL A N 1
ATOM 1303 C CA . VAL A 1 179 ? 1.734 4.236 -7.814 1.00 96.94 179 VAL A CA 1
ATOM 1304 C C . VAL A 1 179 ? 2.909 3.327 -8.155 1.00 96.94 179 VAL A C 1
ATOM 1306 O O . VAL A 1 179 ? 3.978 3.828 -8.492 1.00 96.94 179 VAL A O 1
ATOM 1309 N N . GLY A 1 180 ? 2.716 2.005 -8.108 1.00 95.88 180 GLY A N 1
ATOM 1310 C CA . GLY A 1 180 ? 3.737 1.053 -8.542 1.00 95.88 180 GLY A CA 1
ATOM 1311 C C . GLY A 1 180 ? 4.092 1.221 -10.024 1.00 95.88 180 GLY A C 1
ATOM 1312 O O . GLY A 1 180 ? 5.269 1.284 -10.365 1.00 95.88 180 GLY A O 1
ATOM 1313 N N . GLY A 1 181 ? 3.094 1.356 -10.902 1.00 95.56 181 GLY A N 1
ATOM 1314 C CA . GLY A 1 181 ? 3.320 1.528 -12.340 1.00 95.56 181 GLY A CA 1
ATOM 1315 C C . GLY A 1 181 ? 4.027 2.846 -12.653 1.00 95.56 181 GLY A C 1
ATOM 1316 O O . GLY A 1 181 ? 5.003 2.872 -13.398 1.00 95.56 181 GLY A O 1
ATOM 1317 N N . LEU A 1 182 ? 3.611 3.933 -11.996 1.00 96.31 182 LEU A N 1
ATOM 1318 C CA . LEU A 1 182 ? 4.261 5.239 -12.118 1.00 96.31 182 LEU A CA 1
ATOM 1319 C C . LEU A 1 182 ? 5.712 5.211 -11.618 1.00 96.31 182 LEU A C 1
ATOM 1321 O O . LEU A 1 182 ? 6.586 5.833 -12.217 1.00 96.31 182 LEU A O 1
ATOM 1325 N N . HIS A 1 183 ? 5.976 4.464 -10.544 1.00 95.69 183 HIS A N 1
ATOM 1326 C CA . HIS A 1 183 ? 7.327 4.245 -10.041 1.00 95.69 183 HIS A CA 1
ATOM 1327 C C . HIS A 1 183 ? 8.210 3.526 -11.070 1.00 95.69 183 HIS A C 1
ATOM 1329 O O . HIS A 1 183 ? 9.347 3.948 -11.263 1.00 95.69 183 HIS A O 1
ATOM 1335 N N . ASN A 1 184 ? 7.689 2.519 -11.783 1.00 95.19 184 ASN A N 1
ATOM 1336 C CA . ASN A 1 184 ? 8.433 1.853 -12.857 1.00 95.19 184 ASN A CA 1
ATOM 1337 C C . ASN A 1 184 ? 8.760 2.801 -14.020 1.00 95.19 184 ASN A C 1
ATOM 1339 O O . ASN A 1 184 ? 9.880 2.795 -14.520 1.00 95.19 184 ASN A O 1
ATOM 1343 N N . GLU A 1 185 ? 7.800 3.627 -14.439 1.00 94.88 185 GLU A N 1
ATOM 1344 C CA . GLU A 1 185 ? 7.983 4.545 -15.572 1.00 94.88 185 GLU A CA 1
ATOM 1345 C C . GLU A 1 185 ? 8.955 5.689 -15.262 1.00 94.88 185 GLU A C 1
ATOM 1347 O O . GLU A 1 185 ? 9.752 6.085 -16.110 1.00 94.88 185 GLU A O 1
ATOM 1352 N N . TRP A 1 186 ? 8.885 6.255 -14.055 1.00 94.94 186 TRP A N 1
ATOM 1353 C CA . TRP A 1 186 ? 9.685 7.431 -13.696 1.00 94.94 186 TRP A CA 1
ATOM 1354 C C . TRP A 1 186 ? 11.027 7.073 -13.065 1.00 94.94 186 TRP A C 1
ATOM 1356 O O . TRP A 1 186 ? 12.009 7.792 -13.257 1.00 94.94 186 TRP A O 1
ATOM 1366 N N . PHE A 1 187 ? 11.084 5.973 -12.315 1.00 93.31 187 PHE A N 1
ATOM 1367 C CA . PHE A 1 187 ? 12.254 5.573 -11.538 1.00 93.31 187 PHE A CA 1
ATOM 1368 C C . PHE A 1 187 ? 12.542 4.069 -11.676 1.00 93.31 187 PHE A C 1
ATOM 1370 O O . PHE A 1 187 ? 12.607 3.361 -10.672 1.00 93.31 187 PHE A O 1
ATOM 1377 N N . PRO A 1 188 ? 12.799 3.562 -12.897 1.00 89.31 188 PRO A N 1
ATOM 1378 C CA . PRO A 1 188 ? 12.974 2.129 -13.139 1.00 89.31 188 PRO A CA 1
ATOM 1379 C C . PRO A 1 188 ? 14.184 1.528 -12.418 1.00 89.31 188 PRO A C 1
ATOM 1381 O O . PRO A 1 188 ? 14.257 0.323 -12.254 1.00 89.31 188 PRO A O 1
ATOM 1384 N N . SER A 1 189 ? 15.170 2.329 -12.008 1.00 88.00 189 SER A N 1
ATOM 1385 C CA . SER A 1 189 ? 16.379 1.831 -11.340 1.00 88.00 189 SER A CA 1
ATOM 1386 C C . SER A 1 189 ? 16.265 1.774 -9.816 1.00 88.00 189 SER A C 1
ATOM 1388 O O . SER A 1 189 ? 17.073 1.099 -9.172 1.00 88.00 189 SER A O 1
ATOM 1390 N N . ILE A 1 190 ? 15.284 2.460 -9.228 1.00 89.31 190 ILE A N 1
ATOM 1391 C CA . ILE A 1 190 ? 15.164 2.635 -7.780 1.00 89.31 190 ILE A CA 1
ATOM 1392 C C . ILE A 1 190 ? 14.103 1.669 -7.274 1.00 89.31 190 ILE A C 1
ATOM 1394 O O . ILE A 1 190 ? 13.020 1.589 -7.830 1.00 89.31 190 ILE A O 1
ATOM 1398 N N . GLY A 1 191 ? 14.396 0.917 -6.217 1.00 87.62 191 GLY A N 1
ATOM 1399 C CA . GLY A 1 191 ? 13.392 0.056 -5.610 1.00 87.62 191 GLY A CA 1
ATOM 1400 C C . GLY A 1 191 ? 13.904 -0.728 -4.405 1.00 87.62 191 GLY A C 1
ATOM 1401 O O . GLY A 1 191 ? 15.114 -0.886 -4.238 1.00 87.62 191 GLY A O 1
ATOM 1402 N N . PRO A 1 192 ? 12.986 -1.219 -3.557 1.00 84.25 192 PRO A N 1
ATOM 1403 C CA . PRO A 1 192 ? 13.328 -1.967 -2.351 1.00 84.25 192 PRO A CA 1
ATOM 1404 C C . PRO A 1 192 ? 13.894 -3.361 -2.655 1.00 84.25 192 PRO A C 1
ATOM 1406 O O . PRO A 1 192 ? 14.705 -3.866 -1.884 1.00 84.25 192 PRO A O 1
ATOM 1409 N N . VAL A 1 193 ? 13.492 -3.989 -3.765 1.00 86.88 193 VAL A N 1
ATOM 1410 C CA . VAL A 1 193 ? 13.909 -5.349 -4.142 1.00 86.88 193 VAL A CA 1
ATOM 1411 C C . VAL A 1 193 ? 14.545 -5.326 -5.530 1.00 86.88 193 VAL A C 1
ATOM 1413 O O . VAL A 1 193 ? 13.996 -4.751 -6.470 1.00 86.88 193 VAL A O 1
ATOM 1416 N N . THR A 1 194 ? 15.716 -5.949 -5.666 1.00 85.25 194 THR A N 1
ATOM 1417 C CA . THR A 1 194 ? 16.427 -6.053 -6.945 1.00 85.25 194 THR A CA 1
ATOM 1418 C C . THR A 1 194 ? 15.678 -6.983 -7.904 1.00 85.25 194 THR A C 1
ATOM 1420 O O . THR A 1 194 ? 15.154 -8.018 -7.502 1.00 85.25 194 THR A O 1
ATOM 1423 N N . GLY A 1 195 ? 15.596 -6.603 -9.181 1.00 83.81 195 GLY A N 1
ATOM 1424 C CA . GLY A 1 195 ? 14.857 -7.348 -10.211 1.00 83.81 195 GLY A CA 1
ATOM 1425 C C . GLY A 1 195 ? 13.346 -7.080 -10.250 1.00 83.81 195 GLY A C 1
ATOM 1426 O O . GLY A 1 195 ? 12.746 -7.251 -11.304 1.00 83.81 195 GLY A O 1
ATOM 1427 N N . TYR A 1 196 ? 12.749 -6.594 -9.155 1.00 86.88 196 TYR A N 1
ATOM 1428 C CA . TYR A 1 196 ? 11.318 -6.272 -9.054 1.00 86.88 196 TYR A CA 1
ATOM 1429 C C . TYR A 1 196 ? 11.103 -4.915 -8.364 1.00 86.88 196 TYR A C 1
ATOM 1431 O O . TYR A 1 196 ? 10.401 -4.812 -7.358 1.00 86.88 196 TYR A O 1
ATOM 1439 N N . GLN A 1 197 ? 11.732 -3.855 -8.881 1.00 90.38 197 GLN A N 1
ATOM 1440 C CA . GLN A 1 197 ? 11.789 -2.543 -8.217 1.00 90.38 197 GLN A CA 1
ATOM 1441 C C . GLN A 1 197 ? 10.412 -1.919 -7.947 1.00 90.38 197 GLN A C 1
ATOM 1443 O O . GLN A 1 197 ? 10.189 -1.331 -6.887 1.00 90.38 197 GLN A O 1
ATOM 1448 N N . ALA A 1 198 ? 9.478 -2.061 -8.886 1.00 92.12 198 ALA A N 1
ATOM 1449 C CA . ALA A 1 198 ? 8.111 -1.569 -8.753 1.00 92.12 198 ALA A CA 1
ATOM 1450 C C . ALA A 1 198 ? 7.129 -2.600 -8.174 1.00 92.12 198 ALA A C 1
ATOM 1452 O O . ALA A 1 198 ? 6.009 -2.225 -7.838 1.00 92.12 198 ALA A O 1
ATOM 1453 N N . GLY A 1 199 ? 7.551 -3.855 -7.999 1.00 93.88 199 GLY A N 1
ATOM 1454 C CA . GLY A 1 199 ? 6.688 -5.002 -7.716 1.00 93.88 199 GLY A CA 1
ATOM 1455 C C . GLY A 1 199 ? 6.177 -5.678 -8.991 1.00 93.88 199 GLY A C 1
ATOM 1456 O O . GLY A 1 199 ? 5.969 -5.022 -10.008 1.00 93.88 199 GLY A O 1
ATOM 1457 N N . ILE A 1 200 ? 5.963 -6.993 -8.943 1.00 94.94 200 ILE A N 1
ATOM 1458 C CA . ILE A 1 200 ? 5.625 -7.821 -10.114 1.00 94.94 200 ILE A CA 1
ATOM 1459 C C . ILE A 1 200 ? 4.345 -7.340 -10.813 1.00 94.94 200 ILE A C 1
ATOM 1461 O O . ILE A 1 200 ? 4.342 -7.180 -12.030 1.00 94.94 200 ILE A O 1
ATOM 1465 N N . VAL A 1 201 ? 3.273 -7.085 -10.054 1.00 96.19 201 VAL A N 1
ATOM 1466 C CA . VAL A 1 201 ? 1.952 -6.724 -10.607 1.00 96.19 201 VAL A CA 1
ATOM 1467 C C . VAL A 1 201 ? 1.967 -5.380 -11.352 1.00 96.19 201 VAL A C 1
ATOM 1469 O O . VAL A 1 201 ? 1.546 -5.330 -12.508 1.00 96.19 201 VAL A O 1
ATOM 1472 N N . PRO A 1 202 ? 2.414 -4.269 -10.738 1.00 95.50 202 PRO A N 1
ATOM 1473 C CA . PRO A 1 202 ? 2.478 -2.997 -11.447 1.00 95.50 202 PRO A CA 1
ATOM 1474 C C . PRO A 1 202 ? 3.547 -2.974 -12.547 1.00 95.50 202 PRO A C 1
ATOM 1476 O O . PRO A 1 202 ? 3.323 -2.313 -13.555 1.00 95.50 202 PRO A O 1
ATOM 1479 N N . MET A 1 203 ? 4.667 -3.693 -12.387 1.00 95.00 203 MET A N 1
ATOM 1480 C CA . MET A 1 203 ? 5.734 -3.750 -13.395 1.00 95.00 203 MET A CA 1
ATOM 1481 C C . MET A 1 203 ? 5.281 -4.455 -14.677 1.00 95.00 203 MET A C 1
ATOM 1483 O O . MET A 1 203 ? 5.563 -3.972 -15.771 1.00 95.00 203 MET A O 1
ATOM 1487 N N . SER A 1 204 ? 4.556 -5.576 -14.571 1.00 95.69 204 SER A N 1
ATOM 1488 C CA . SER A 1 204 ? 4.017 -6.252 -15.759 1.00 95.69 204 SER A CA 1
ATOM 1489 C C . SER A 1 204 ? 3.025 -5.357 -16.501 1.00 95.69 204 SER A C 1
ATOM 1491 O O . SER A 1 204 ? 3.090 -5.239 -17.720 1.00 95.69 204 SER A O 1
ATOM 1493 N N . LEU A 1 205 ? 2.157 -4.663 -15.758 1.00 95.94 205 LEU A N 1
ATOM 1494 C CA . LEU A 1 205 ? 1.188 -3.743 -16.347 1.00 95.94 205 LEU A CA 1
ATOM 1495 C C . LEU A 1 205 ? 1.865 -2.527 -16.993 1.00 95.94 205 LEU A C 1
ATOM 1497 O O . LEU A 1 205 ? 1.429 -2.077 -18.050 1.00 95.94 205 LEU A O 1
ATOM 1501 N N . SER A 1 206 ? 2.920 -1.981 -16.380 1.00 95.88 206 SER A N 1
ATOM 1502 C CA . SER A 1 206 ? 3.634 -0.834 -16.946 1.00 95.88 206 SER A CA 1
ATOM 1503 C C . SER A 1 206 ? 4.377 -1.203 -18.220 1.00 95.88 206 SER A C 1
ATOM 1505 O O . SER A 1 206 ? 4.313 -0.440 -19.174 1.00 95.88 206 SER A O 1
ATOM 1507 N N . LEU A 1 207 ? 4.998 -2.386 -18.276 1.00 94.81 207 LEU A N 1
ATOM 1508 C CA . LEU A 1 207 ? 5.651 -2.885 -19.489 1.00 94.81 207 LEU A CA 1
ATOM 1509 C C . LEU A 1 207 ? 4.660 -2.991 -20.659 1.00 94.81 207 LEU A C 1
ATOM 1511 O O . LEU A 1 207 ? 4.932 -2.462 -21.735 1.00 94.81 207 LEU A O 1
ATOM 1515 N N . GLU A 1 208 ? 3.487 -3.590 -20.430 1.00 96.56 208 GLU A N 1
ATOM 1516 C CA . GLU A 1 208 ? 2.443 -3.709 -21.457 1.00 96.56 208 GLU A CA 1
ATOM 1517 C C . GLU A 1 208 ? 1.895 -2.343 -21.895 1.00 96.56 208 GLU A C 1
ATOM 1519 O O . GLU A 1 208 ? 1.695 -2.097 -23.086 1.00 96.56 208 GLU A O 1
ATOM 1524 N N . LEU A 1 209 ? 1.641 -1.424 -20.959 1.00 95.88 209 LEU A N 1
ATOM 1525 C CA . LEU A 1 209 ? 1.155 -0.084 -21.304 1.00 95.88 209 LEU A CA 1
ATOM 1526 C C . LEU A 1 209 ? 2.218 0.740 -22.035 1.00 95.88 209 LEU A C 1
ATOM 1528 O O . LEU A 1 209 ? 1.874 1.489 -22.950 1.00 95.88 209 LEU A O 1
ATOM 1532 N N . HIS A 1 210 ? 3.485 0.617 -21.643 1.00 96.81 210 HIS A N 1
ATOM 1533 C CA . HIS A 1 210 ? 4.592 1.327 -22.273 1.00 96.81 210 HIS A CA 1
ATOM 1534 C C . HIS A 1 210 ? 4.804 0.852 -23.712 1.00 96.81 210 HIS A C 1
ATOM 1536 O O . HIS A 1 210 ? 5.027 1.676 -24.596 1.00 96.81 210 HIS A O 1
ATOM 1542 N N . GLU A 1 211 ? 4.661 -0.447 -23.981 1.00 96.75 211 GLU A N 1
ATOM 1543 C CA . GLU A 1 211 ? 4.749 -0.986 -25.341 1.00 96.75 211 GLU A CA 1
ATOM 1544 C C . GLU A 1 211 ? 3.646 -0.427 -26.259 1.00 96.75 211 GLU A C 1
ATOM 1546 O O . GLU A 1 211 ? 3.914 -0.078 -27.409 1.00 96.75 211 GLU A O 1
ATOM 1551 N N . HIS A 1 212 ? 2.422 -0.264 -25.746 1.00 96.44 212 HIS A N 1
ATOM 1552 C CA . HIS A 1 212 ? 1.294 0.233 -26.542 1.00 96.44 212 HIS A CA 1
ATOM 1553 C C . HIS A 1 212 ? 1.229 1.764 -26.667 1.00 96.44 212 HIS A C 1
ATOM 1555 O O . HIS A 1 212 ? 0.843 2.280 -27.716 1.00 96.44 212 HIS A O 1
ATOM 1561 N N . PHE A 1 213 ? 1.556 2.502 -25.602 1.00 94.94 213 PHE A N 1
ATOM 1562 C CA . PHE A 1 213 ? 1.316 3.949 -25.510 1.00 94.94 213 PHE A CA 1
ATOM 1563 C C . PHE A 1 213 ? 2.591 4.786 -25.326 1.00 94.94 213 PHE A C 1
ATOM 1565 O O . PHE A 1 213 ? 2.515 6.021 -25.340 1.00 94.94 213 PHE A O 1
ATOM 1572 N N . GLY A 1 214 ? 3.756 4.159 -25.135 1.00 94.00 214 GLY A N 1
ATOM 1573 C CA . GLY A 1 214 ? 5.012 4.837 -24.812 1.00 94.00 214 GLY A CA 1
ATOM 1574 C C . GLY A 1 214 ? 4.860 5.739 -23.587 1.00 94.00 214 GLY A C 1
ATOM 1575 O O . GLY A 1 214 ? 4.340 5.334 -22.550 1.00 94.00 214 GLY A O 1
ATOM 1576 N N . VAL A 1 215 ? 5.216 7.019 -23.736 1.00 91.94 215 VAL A N 1
ATOM 1577 C CA . VAL A 1 215 ? 5.080 8.043 -22.678 1.00 91.94 215 VAL A CA 1
ATOM 1578 C C . VAL A 1 215 ? 3.633 8.179 -22.170 1.00 91.94 215 VAL A C 1
ATOM 1580 O O . VAL A 1 215 ? 3.417 8.537 -21.009 1.00 91.94 215 VAL A O 1
ATOM 1583 N N . GLY A 1 216 ? 2.634 7.846 -22.999 1.00 94.25 216 GLY A N 1
ATOM 1584 C CA . GLY A 1 216 ? 1.219 7.856 -22.623 1.00 94.25 216 GLY A CA 1
ATOM 1585 C C . GLY A 1 216 ? 0.865 6.891 -21.485 1.00 94.25 216 GLY A C 1
ATOM 1586 O O . GLY A 1 216 ? -0.107 7.141 -20.772 1.00 94.25 216 GLY A O 1
ATOM 1587 N N . ALA A 1 217 ? 1.677 5.856 -21.242 1.00 95.75 217 ALA A N 1
ATOM 1588 C CA . ALA A 1 217 ? 1.515 4.944 -20.109 1.00 95.75 217 ALA A CA 1
ATOM 1589 C C . ALA A 1 217 ? 1.519 5.687 -18.763 1.00 95.75 217 ALA A C 1
ATOM 1591 O O . ALA A 1 217 ? 0.654 5.462 -17.916 1.00 95.75 217 ALA A O 1
ATOM 1592 N N . SER A 1 218 ? 2.437 6.645 -18.593 1.00 95.75 218 SER A N 1
ATOM 1593 C CA . SER A 1 218 ? 2.524 7.456 -17.372 1.00 95.75 218 SER A CA 1
ATOM 1594 C C . SER A 1 218 ? 1.262 8.297 -17.136 1.00 95.75 218 SER A C 1
ATOM 1596 O O . SER A 1 218 ? 0.786 8.399 -16.005 1.00 95.75 218 SER A O 1
ATOM 1598 N N . LEU A 1 219 ? 0.657 8.834 -18.203 1.00 96.75 219 LEU A N 1
ATOM 1599 C CA . LEU A 1 219 ? -0.598 9.580 -18.121 1.00 96.75 219 LEU A CA 1
ATOM 1600 C C . LEU A 1 219 ? -1.766 8.667 -17.730 1.00 96.75 219 LEU A C 1
ATOM 1602 O O . LEU A 1 219 ? -2.586 9.055 -16.901 1.00 96.75 219 LEU A O 1
ATOM 1606 N N . LEU A 1 220 ? -1.824 7.446 -18.270 1.00 96.75 220 LEU A N 1
ATOM 1607 C CA . LEU A 1 220 ? -2.833 6.455 -17.884 1.00 96.75 220 LEU A CA 1
ATOM 1608 C C . LEU A 1 220 ? -2.710 6.070 -16.405 1.00 96.75 220 LEU A C 1
ATOM 1610 O O . LEU A 1 220 ? -3.725 6.022 -15.709 1.00 96.75 220 LEU A O 1
ATOM 1614 N N . PHE A 1 221 ? -1.491 5.880 -15.893 1.00 97.12 221 PHE A N 1
ATOM 1615 C CA . PHE A 1 221 ? -1.279 5.636 -14.465 1.00 97.12 221 PHE A CA 1
ATOM 1616 C C . PHE A 1 221 ? -1.667 6.835 -13.597 1.00 97.12 221 PHE A C 1
ATOM 1618 O O . PHE A 1 221 ? -2.271 6.638 -12.545 1.00 97.12 221 PHE A O 1
ATOM 1625 N N . LEU A 1 222 ? -1.413 8.071 -14.035 1.00 97.06 222 LEU A N 1
ATOM 1626 C CA . LEU A 1 222 ? -1.893 9.269 -13.333 1.00 97.06 222 LEU A CA 1
ATOM 1627 C C . LEU A 1 222 ? -3.428 9.346 -13.306 1.00 97.06 222 LEU A C 1
ATOM 1629 O O . LEU A 1 222 ? -4.005 9.698 -12.277 1.00 97.06 222 LEU A O 1
ATOM 1633 N N . MET A 1 223 ? -4.103 8.968 -14.395 1.00 97.19 223 MET A N 1
ATOM 1634 C CA . MET A 1 223 ? -5.569 8.890 -14.431 1.00 97.19 223 MET A CA 1
ATOM 1635 C C . MET A 1 223 ? -6.095 7.782 -13.515 1.00 97.19 223 MET A C 1
ATOM 1637 O O . MET A 1 223 ? -7.030 8.011 -12.750 1.00 97.19 223 MET A O 1
ATOM 1641 N N . MET A 1 224 ? -5.465 6.605 -13.527 1.00 96.62 224 MET A N 1
ATOM 1642 C CA . MET A 1 224 ? -5.794 5.494 -12.629 1.00 96.62 224 MET A CA 1
ATOM 1643 C C . MET A 1 224 ? -5.581 5.876 -11.157 1.00 96.62 224 MET A C 1
ATOM 1645 O O . MET A 1 224 ? -6.420 5.561 -10.312 1.00 96.62 224 MET A O 1
ATOM 1649 N N . LEU A 1 225 ? -4.509 6.617 -10.858 1.00 96.44 225 LEU A N 1
ATOM 1650 C CA . LEU A 1 225 ? -4.243 7.186 -9.539 1.00 96.44 225 LEU A CA 1
ATOM 1651 C C . LEU A 1 225 ? -5.341 8.172 -9.135 1.00 96.44 225 LEU A C 1
ATOM 1653 O O . LEU A 1 225 ? -5.830 8.097 -8.011 1.00 96.44 225 LEU A O 1
ATOM 1657 N N . GLY A 1 226 ? -5.758 9.057 -10.045 1.00 95.38 226 GLY A N 1
ATOM 1658 C CA . GLY A 1 226 ? -6.850 10.004 -9.820 1.00 95.38 226 GLY A CA 1
ATOM 1659 C C . GLY A 1 226 ? -8.183 9.309 -9.535 1.00 95.38 226 GLY A C 1
ATOM 1660 O O . GLY A 1 226 ? -8.847 9.635 -8.553 1.00 95.38 226 GLY A O 1
ATOM 1661 N N . VAL A 1 227 ? -8.545 8.301 -10.335 1.00 95.50 227 VAL A N 1
ATOM 1662 C CA . VAL A 1 227 ? -9.754 7.488 -10.118 1.00 95.50 227 VAL A CA 1
ATOM 1663 C C . VAL A 1 227 ? -9.687 6.773 -8.769 1.00 95.50 227 VAL A C 1
ATOM 1665 O O . VAL A 1 227 ? -10.628 6.864 -7.983 1.00 95.50 227 VAL A O 1
ATOM 1668 N N . GLY A 1 228 ? -8.569 6.111 -8.459 1.00 94.19 228 GLY A N 1
ATOM 1669 C CA . GLY A 1 228 ? -8.379 5.438 -7.174 1.00 94.19 228 GLY A CA 1
ATOM 1670 C C . GLY A 1 228 ? -8.457 6.404 -5.986 1.00 94.19 228 GLY A C 1
ATOM 1671 O O . GLY A 1 228 ? -9.116 6.098 -4.992 1.00 94.19 228 GLY A O 1
ATOM 1672 N N . ALA A 1 229 ? -7.861 7.593 -6.118 1.00 92.06 229 ALA A N 1
ATOM 1673 C CA . ALA A 1 229 ? -7.890 8.636 -5.100 1.00 92.06 229 ALA A CA 1
ATOM 1674 C C . ALA A 1 229 ? -9.306 9.160 -4.861 1.00 92.06 229 ALA A C 1
ATOM 1676 O O . ALA A 1 229 ? -9.714 9.256 -3.709 1.00 92.06 229 ALA A O 1
ATOM 1677 N N . ILE A 1 230 ? -10.082 9.433 -5.914 1.00 91.88 230 ILE A N 1
ATOM 1678 C CA . ILE A 1 230 ? -11.484 9.858 -5.783 1.00 91.88 230 ILE A CA 1
ATOM 1679 C C . ILE A 1 230 ? -12.301 8.766 -5.084 1.00 91.88 230 ILE A C 1
ATOM 1681 O O . ILE A 1 230 ? -12.970 9.047 -4.090 1.00 91.88 230 ILE A O 1
ATOM 1685 N N . VAL A 1 231 ? -12.183 7.510 -5.531 1.00 92.12 231 VAL A N 1
ATOM 1686 C CA . VAL A 1 231 ? -12.904 6.368 -4.939 1.00 92.12 231 VAL A CA 1
ATOM 1687 C C . VAL A 1 231 ? -12.528 6.161 -3.466 1.00 92.12 231 VAL A C 1
ATOM 1689 O O . VAL A 1 231 ? -13.387 5.817 -2.654 1.00 92.12 231 VAL A O 1
ATOM 1692 N N . MET A 1 232 ? -11.267 6.386 -3.088 1.00 87.31 232 MET A N 1
ATOM 1693 C CA . MET A 1 232 ? -10.812 6.297 -1.697 1.00 87.31 232 MET A CA 1
ATOM 1694 C C . MET A 1 232 ? -11.265 7.504 -0.849 1.00 87.31 232 MET A C 1
ATOM 1696 O O . MET A 1 232 ? -11.654 7.334 0.313 1.00 87.31 232 MET A O 1
ATOM 1700 N N . ALA A 1 233 ? -11.203 8.717 -1.404 1.00 79.88 233 ALA A N 1
ATOM 1701 C CA . ALA A 1 233 ? -11.270 9.978 -0.666 1.00 79.88 233 ALA A CA 1
ATOM 1702 C C . ALA A 1 233 ? -12.676 10.586 -0.544 1.00 79.88 233 ALA A C 1
ATOM 1704 O O . ALA A 1 233 ? -12.859 11.453 0.314 1.00 79.88 233 ALA A O 1
ATOM 1705 N N . ASP A 1 234 ? -13.660 10.119 -1.319 1.00 71.31 234 ASP A N 1
ATOM 1706 C CA . ASP A 1 234 ? -14.976 10.761 -1.496 1.00 71.31 234 ASP A CA 1
ATOM 1707 C C . ASP A 1 234 ? -15.670 11.190 -0.184 1.00 71.31 234 ASP A C 1
ATOM 1709 O O . ASP A 1 234 ? -16.241 12.271 -0.100 1.00 71.31 234 ASP A O 1
ATOM 1713 N N . THR A 1 235 ? -15.527 10.436 0.918 1.00 59.31 235 THR A N 1
ATOM 1714 C CA . THR A 1 235 ? -16.035 10.902 2.232 1.00 59.31 235 THR A CA 1
ATOM 1715 C C . THR A 1 235 ? -14.971 11.303 3.243 1.00 59.31 235 THR A C 1
ATOM 1717 O O . THR A 1 235 ? -15.316 11.889 4.269 1.00 59.31 235 THR A O 1
ATOM 1720 N N . ILE A 1 236 ? -13.700 10.975 3.007 1.00 58.09 236 ILE A N 1
ATOM 1721 C CA . ILE A 1 236 ? -12.615 11.444 3.878 1.00 58.09 236 ILE A CA 1
ATOM 1722 C C . ILE A 1 236 ? -12.462 12.956 3.685 1.00 58.09 236 ILE A C 1
ATOM 1724 O O . ILE A 1 236 ? -12.364 13.676 4.673 1.00 58.09 236 ILE A O 1
ATOM 1728 N N . VAL A 1 237 ? -12.575 13.450 2.447 1.00 58.81 237 VAL A N 1
ATOM 1729 C CA . VAL A 1 237 ? -12.544 14.885 2.110 1.00 58.81 237 VAL A CA 1
ATOM 1730 C C . VAL A 1 237 ? -13.715 15.644 2.739 1.00 58.81 237 VAL A C 1
ATOM 1732 O O . VAL A 1 237 ? -13.517 16.743 3.244 1.00 58.81 237 VAL A O 1
ATOM 1735 N N . ALA A 1 238 ? -14.908 15.045 2.802 1.00 57.34 238 ALA A N 1
ATOM 1736 C CA . ALA A 1 238 ? -16.065 15.668 3.450 1.00 57.34 238 ALA A CA 1
ATOM 1737 C C . ALA A 1 238 ? -15.924 15.763 4.985 1.00 57.34 238 ALA A C 1
ATOM 1739 O O . ALA A 1 238 ? -16.469 16.670 5.610 1.00 57.34 238 ALA A O 1
ATOM 1740 N N . MET A 1 239 ? -15.187 14.837 5.610 1.00 58.84 239 MET A N 1
ATOM 1741 C CA . MET A 1 239 ? -15.016 14.785 7.070 1.00 58.84 239 MET A CA 1
ATOM 1742 C C . MET A 1 239 ? -13.731 15.462 7.571 1.00 58.84 239 MET A C 1
ATOM 1744 O O . MET A 1 239 ? -13.654 15.806 8.755 1.00 58.84 239 MET A O 1
ATOM 1748 N N . LEU A 1 240 ? -12.749 15.673 6.690 1.00 61.50 240 LEU A N 1
ATOM 1749 C CA . LEU A 1 240 ? -11.445 16.264 7.002 1.00 61.50 240 LEU A CA 1
ATOM 1750 C C . LEU A 1 240 ? -11.528 17.660 7.646 1.00 61.50 240 LEU A C 1
ATOM 1752 O O . LEU A 1 240 ? -10.836 17.868 8.642 1.00 61.50 240 LEU A O 1
ATOM 1756 N N . PRO A 1 241 ? -12.365 18.606 7.163 1.00 60.62 241 PRO A N 1
ATOM 1757 C CA . PRO A 1 241 ? -12.400 19.963 7.706 1.00 60.62 241 PRO A CA 1
ATOM 1758 C C . PRO A 1 241 ? -12.827 19.973 9.174 1.00 60.62 241 PRO A C 1
ATOM 1760 O O . PRO A 1 241 ? -12.231 20.666 9.990 1.00 60.62 241 PRO A O 1
ATOM 1763 N N . ALA A 1 242 ? -13.810 19.141 9.526 1.00 61.31 242 ALA A N 1
ATOM 1764 C CA . ALA A 1 242 ? -14.308 19.028 10.892 1.00 61.31 242 ALA A CA 1
ATOM 1765 C C . ALA A 1 242 ? -13.306 18.322 11.825 1.00 61.31 242 ALA A C 1
ATOM 1767 O O . ALA A 1 242 ? -13.150 18.716 12.976 1.00 61.31 242 ALA A O 1
ATOM 1768 N N . ALA A 1 243 ? -12.609 17.287 11.344 1.00 61.66 243 ALA A N 1
ATOM 1769 C CA . ALA A 1 243 ? -11.608 16.572 12.140 1.00 61.66 243 ALA A CA 1
ATOM 1770 C C . ALA A 1 243 ? -10.340 17.413 12.373 1.00 61.66 243 ALA A C 1
ATOM 1772 O O . ALA A 1 243 ? -9.788 17.410 13.475 1.00 61.66 243 ALA A O 1
ATOM 1773 N N . LEU A 1 244 ? -9.905 18.170 11.361 1.00 63.72 244 LEU A N 1
ATOM 1774 C CA . LEU A 1 244 ? -8.792 19.110 11.479 1.00 63.72 244 LEU A CA 1
ATOM 1775 C C . LEU A 1 244 ? -9.158 20.283 12.391 1.00 63.72 244 LEU A C 1
ATOM 1777 O O . LEU A 1 244 ? -8.384 20.584 13.294 1.00 63.72 244 LEU A O 1
ATOM 1781 N N . ALA A 1 245 ? -10.346 20.883 12.233 1.00 66.56 245 ALA A N 1
ATOM 1782 C CA . ALA A 1 245 ? -10.818 21.958 13.110 1.00 66.56 245 ALA A CA 1
ATOM 1783 C C . ALA A 1 245 ? -10.789 21.541 14.592 1.00 66.56 245 ALA A C 1
ATOM 1785 O O . ALA A 1 245 ? -10.175 22.230 15.404 1.00 66.56 245 ALA A O 1
ATOM 1786 N N . ASN A 1 246 ? -11.321 20.360 14.922 1.00 68.06 246 ASN A N 1
ATOM 1787 C CA . ASN A 1 246 ? -11.316 19.834 16.293 1.00 68.06 246 ASN A CA 1
ATOM 1788 C C . ASN A 1 246 ? -9.902 19.502 16.812 1.00 68.06 246 ASN A C 1
ATOM 1790 O O . ASN A 1 246 ? -9.629 19.630 18.002 1.00 68.06 246 ASN A O 1
ATOM 1794 N N . SER A 1 247 ? -8.980 19.085 15.936 1.00 65.12 247 SER A N 1
ATOM 1795 C CA . SER A 1 247 ? -7.587 18.806 16.326 1.00 65.12 247 SER A CA 1
ATOM 1796 C C . SER A 1 247 ? -6.804 20.097 16.597 1.00 65.12 247 SER A C 1
ATOM 1798 O O . SER A 1 247 ? -5.956 20.136 17.488 1.00 65.12 247 SER A O 1
ATOM 1800 N N . PHE A 1 248 ? -7.114 21.175 15.872 1.00 66.12 248 PHE A N 1
ATOM 1801 C CA . PHE A 1 248 ? -6.529 22.496 16.104 1.00 66.12 248 PHE A CA 1
ATOM 1802 C C . PHE A 1 248 ? -7.111 23.205 17.337 1.00 66.12 248 PHE A C 1
ATOM 1804 O O . PHE A 1 248 ? -6.426 24.045 17.923 1.00 66.12 248 PHE A O 1
ATOM 1811 N N . GLU A 1 249 ? -8.306 22.836 17.812 1.00 66.81 249 GLU A N 1
ATOM 1812 C CA . GLU A 1 249 ? -8.840 23.340 19.087 1.00 66.81 249 GLU A CA 1
ATOM 1813 C C . GLU A 1 249 ? -7.970 22.946 20.291 1.00 66.81 249 GLU A C 1
ATOM 1815 O O . GLU A 1 249 ? -7.818 23.749 21.214 1.00 66.81 249 GLU A O 1
ATOM 1820 N N . PHE A 1 250 ? -7.307 21.784 20.260 1.00 67.19 250 PHE A N 1
ATOM 1821 C CA . PHE A 1 250 ? -6.332 21.392 21.287 1.00 67.19 250 PHE A CA 1
ATOM 1822 C C . PHE A 1 250 ? -5.104 22.325 21.339 1.00 67.19 250 PHE A C 1
ATOM 1824 O O . PHE A 1 250 ? -4.509 22.487 22.402 1.00 67.19 250 PHE A O 1
ATOM 1831 N N . LEU A 1 251 ? -4.746 22.992 20.231 1.00 63.34 251 LEU A N 1
ATOM 1832 C CA . LEU A 1 251 ? -3.682 24.010 20.186 1.00 63.34 251 LEU A CA 1
ATOM 1833 C C . LEU A 1 251 ? -4.185 25.437 20.456 1.00 63.34 251 LEU A C 1
ATOM 1835 O O . LEU A 1 251 ? -3.373 26.354 20.619 1.00 63.34 251 LEU A O 1
ATOM 1839 N N . SER A 1 252 ? -5.501 25.636 20.589 1.00 67.19 252 SER A N 1
ATOM 1840 C CA . SER A 1 252 ? -6.069 26.928 20.989 1.00 67.19 252 SER A CA 1
ATOM 1841 C C . SER A 1 252 ? -5.537 27.489 22.319 1.00 67.19 252 SER A C 1
ATOM 1843 O O . SER A 1 252 ? -5.404 28.713 22.386 1.00 67.19 252 SER A O 1
ATOM 1845 N N . PRO A 1 253 ? -5.144 26.696 23.345 1.00 69.44 253 PRO A N 1
ATOM 1846 C CA . PRO A 1 253 ? -4.553 27.251 24.561 1.00 69.44 253 PRO A CA 1
ATOM 1847 C C . PRO A 1 253 ? -3.224 27.955 24.273 1.00 69.44 253 PRO A C 1
ATOM 1849 O O . PRO A 1 253 ? -2.956 29.015 24.823 1.00 69.44 253 PRO A O 1
ATOM 1852 N N . ILE A 1 254 ? -2.413 27.409 23.364 1.00 64.44 254 ILE A N 1
ATOM 1853 C CA . ILE A 1 254 ? -1.055 27.894 23.072 1.00 64.44 254 ILE A CA 1
ATOM 1854 C C . ILE A 1 254 ? -1.106 29.186 22.241 1.00 64.44 254 ILE A C 1
ATOM 1856 O O . ILE A 1 254 ? -0.310 30.102 22.452 1.00 64.44 254 ILE A O 1
ATOM 1860 N N . TRP A 1 255 ? -2.071 29.280 21.319 1.00 59.97 255 TRP A N 1
ATOM 1861 C CA . TRP A 1 255 ? -2.264 30.455 20.460 1.00 59.97 255 TRP A CA 1
ATOM 1862 C C . TRP A 1 255 ? -3.062 31.587 21.114 1.00 59.97 255 TRP A C 1
ATOM 1864 O O . TRP A 1 255 ? -2.841 32.745 20.776 1.00 59.97 255 TRP A O 1
ATOM 1874 N N . LYS A 1 256 ? -3.956 31.280 22.064 1.00 64.50 256 LYS A N 1
ATOM 1875 C CA . LYS A 1 256 ? -4.703 32.290 22.837 1.00 64.50 256 LYS A CA 1
ATOM 1876 C C . LYS A 1 256 ? -3.973 32.759 24.099 1.00 64.50 256 LYS A C 1
ATOM 1878 O O . LYS A 1 256 ? -4.488 33.624 24.799 1.00 64.50 256 LYS A O 1
ATOM 1883 N N . THR A 1 257 ? -2.805 32.198 24.416 1.00 66.62 257 THR A N 1
ATOM 1884 C CA . THR A 1 257 ? -1.983 32.716 25.516 1.00 66.62 257 THR A CA 1
ATOM 1885 C C . THR A 1 257 ? -1.462 34.094 25.107 1.00 66.62 257 THR A C 1
ATOM 1887 O O . THR A 1 257 ? -0.757 34.212 24.108 1.00 66.62 257 THR A O 1
ATOM 1890 N N . ASP A 1 258 ? -1.812 35.139 25.860 1.00 65.75 258 ASP A N 1
ATOM 1891 C CA . ASP A 1 258 ? -1.337 36.508 25.635 1.00 65.75 258 ASP A CA 1
ATOM 1892 C C . ASP A 1 258 ? 0.182 36.592 25.879 1.00 65.75 258 ASP A C 1
ATOM 1894 O O . ASP A 1 258 ? 0.655 36.951 26.962 1.00 65.75 258 ASP A O 1
ATOM 1898 N N . TRP A 1 259 ? 0.976 36.261 24.857 1.00 63.81 259 TRP A N 1
ATOM 1899 C CA . TRP A 1 259 ? 2.442 36.351 24.870 1.00 63.81 259 TRP A CA 1
ATOM 1900 C C . TRP A 1 259 ? 2.938 37.776 25.161 1.00 63.81 259 TRP A C 1
ATOM 1902 O O . TRP A 1 259 ? 4.050 37.961 25.654 1.00 63.81 259 TRP A O 1
ATOM 1912 N N . SER A 1 260 ? 2.104 38.789 24.920 1.00 66.69 260 SER A N 1
ATOM 1913 C CA . SER A 1 260 ? 2.345 40.187 25.295 1.00 66.69 260 SER A CA 1
ATOM 1914 C C . SER A 1 260 ? 2.437 40.374 26.818 1.00 66.69 260 SER A C 1
ATOM 1916 O O . SER A 1 260 ? 3.343 41.048 27.304 1.00 66.69 260 SER A O 1
ATOM 1918 N N . SER A 1 261 ? 1.567 39.711 27.586 1.00 64.81 261 SER A N 1
ATOM 1919 C CA . SER A 1 261 ? 1.568 39.749 29.055 1.00 64.81 261 SER A CA 1
ATOM 1920 C C . SER A 1 261 ? 2.710 38.914 29.654 1.00 64.81 261 SER A C 1
ATOM 1922 O O . SER A 1 261 ? 3.367 39.325 30.618 1.00 64.81 261 SER A O 1
ATOM 1924 N N . ALA A 1 262 ? 3.024 37.773 29.029 1.00 69.31 262 ALA A N 1
ATOM 1925 C CA . ALA A 1 262 ? 4.129 36.907 29.435 1.00 69.31 262 ALA A CA 1
ATOM 1926 C C . ALA A 1 262 ? 5.499 37.567 29.184 1.00 69.31 262 ALA A C 1
ATOM 1928 O O . ALA A 1 262 ? 6.396 37.480 30.019 1.00 69.31 262 ALA A O 1
ATOM 1929 N N . THR A 1 263 ? 5.660 38.288 28.071 1.00 72.00 263 THR A N 1
ATOM 1930 C CA . THR A 1 263 ? 6.898 39.029 27.769 1.00 72.00 263 THR A CA 1
ATOM 1931 C C . THR A 1 263 ? 7.032 40.309 28.590 1.00 72.00 263 THR A C 1
ATOM 1933 O O . THR A 1 263 ? 8.144 40.635 29.008 1.00 72.00 263 THR A O 1
ATOM 1936 N N . ALA A 1 264 ? 5.928 41.001 28.897 1.00 70.88 264 ALA A N 1
ATOM 1937 C CA . ALA A 1 264 ? 5.933 42.151 29.803 1.00 70.88 264 ALA A CA 1
ATOM 1938 C C . ALA A 1 264 ? 6.364 41.754 31.225 1.00 70.88 264 ALA A C 1
ATOM 1940 O O . ALA A 1 264 ? 7.286 42.353 31.778 1.00 70.88 264 ALA A O 1
ATOM 1941 N N . SER A 1 265 ? 5.786 40.683 31.776 1.00 74.50 265 SER A N 1
ATOM 1942 C CA . SER A 1 265 ? 6.149 40.179 33.111 1.00 74.50 265 SER A CA 1
ATOM 1943 C C . SER A 1 265 ? 7.582 39.628 33.181 1.00 74.50 265 SER A C 1
ATOM 1945 O O . SER A 1 265 ? 8.266 39.799 34.193 1.00 74.50 265 SER A O 1
ATOM 1947 N N . LEU A 1 266 ? 8.092 39.029 32.099 1.00 73.50 266 LEU A N 1
ATOM 1948 C CA . LEU A 1 266 ? 9.504 38.644 31.979 1.00 73.50 266 LEU A CA 1
ATOM 1949 C C . LEU A 1 266 ? 10.432 39.859 31.908 1.00 73.50 266 LEU A C 1
ATOM 1951 O O . LEU A 1 266 ? 11.477 39.859 32.558 1.00 73.50 266 LEU A O 1
ATOM 1955 N N . ARG A 1 267 ? 10.057 40.901 31.160 1.00 74.69 267 ARG A N 1
ATOM 1956 C CA . ARG A 1 267 ? 10.830 42.144 31.052 1.00 74.69 267 ARG A CA 1
ATOM 1957 C C . ARG A 1 267 ? 10.912 42.875 32.391 1.00 74.69 267 ARG A C 1
ATOM 1959 O O . ARG A 1 267 ? 11.995 43.334 32.750 1.00 74.69 267 ARG A O 1
ATOM 1966 N N . GLU A 1 268 ? 9.816 42.930 33.144 1.00 73.88 268 GLU A N 1
ATOM 1967 C CA . GLU A 1 268 ? 9.802 43.487 34.503 1.00 73.88 268 GLU A CA 1
ATOM 1968 C C . GLU A 1 268 ? 10.716 42.693 35.443 1.00 73.88 268 GLU A C 1
ATOM 1970 O O . GLU A 1 268 ? 11.589 43.272 36.095 1.00 73.88 268 GLU A O 1
ATOM 1975 N N . ARG A 1 269 ? 10.613 41.358 35.435 1.00 71.94 269 ARG A N 1
ATOM 1976 C CA . ARG A 1 269 ? 11.489 40.479 36.226 1.00 71.94 269 ARG A CA 1
ATOM 1977 C C . ARG A 1 269 ? 12.965 40.650 35.870 1.00 71.94 269 ARG A C 1
ATOM 1979 O O . ARG A 1 269 ? 13.793 40.790 36.766 1.00 71.94 269 ARG A O 1
ATOM 1986 N N . PHE A 1 270 ? 13.302 40.722 34.585 1.00 67.12 270 PHE A N 1
ATOM 1987 C CA . PHE A 1 270 ? 14.677 40.975 34.150 1.00 67.12 270 PHE A CA 1
ATOM 1988 C C . PHE A 1 270 ? 15.173 42.361 34.574 1.00 67.12 270 PHE A C 1
ATOM 1990 O O . PHE A 1 270 ? 16.314 42.486 35.015 1.00 67.12 270 PHE A O 1
ATOM 1997 N N . SER A 1 271 ? 14.318 43.386 34.520 1.00 65.88 271 SER A N 1
ATOM 1998 C CA . SER A 1 271 ? 14.679 44.735 34.970 1.00 65.88 271 SER A CA 1
ATOM 1999 C C . SER A 1 271 ? 14.902 44.838 36.485 1.00 65.88 271 SER A C 1
ATOM 2001 O O . SER A 1 271 ? 15.689 45.670 36.921 1.00 65.88 271 SER A O 1
ATOM 2003 N N . SER A 1 272 ? 14.277 43.967 37.288 1.00 67.06 272 SER A N 1
ATOM 2004 C CA . SER A 1 272 ? 14.548 43.881 38.733 1.00 67.06 272 SER A CA 1
ATOM 2005 C C . SER A 1 272 ? 15.833 43.124 39.084 1.00 67.06 272 SER A C 1
ATOM 2007 O O . SER A 1 272 ? 16.413 43.365 40.139 1.00 67.06 272 SER A O 1
ATOM 2009 N N . ILE A 1 273 ? 16.289 42.220 38.210 1.00 68.06 273 ILE A N 1
ATOM 2010 C CA . ILE A 1 273 ? 17.497 41.406 38.429 1.00 68.06 273 ILE A CA 1
ATOM 2011 C C . ILE A 1 273 ? 18.761 42.174 38.029 1.00 68.06 273 ILE A C 1
ATOM 2013 O O . ILE A 1 273 ? 19.816 41.979 38.631 1.00 68.06 273 ILE A O 1
ATOM 2017 N N . PHE A 1 274 ? 18.656 43.080 37.057 1.00 63.66 274 PHE A N 1
ATOM 2018 C CA . PHE A 1 274 ? 19.748 43.954 36.646 1.00 63.66 274 PHE A CA 1
ATOM 2019 C C . PHE A 1 274 ? 19.402 45.406 36.991 1.00 63.66 274 PHE A C 1
ATOM 2021 O O . PHE A 1 274 ? 18.711 46.063 36.209 1.00 63.66 274 PHE A O 1
ATOM 2028 N N . PRO A 1 275 ? 19.873 45.936 38.137 1.00 60.75 275 PRO A N 1
ATOM 2029 C CA . PRO A 1 275 ? 19.761 47.357 38.417 1.00 60.75 275 PRO A CA 1
ATOM 2030 C C . PRO A 1 275 ? 20.414 48.129 37.269 1.00 60.75 275 PRO A C 1
ATOM 2032 O O . PRO A 1 275 ? 21.573 47.884 36.929 1.00 60.75 275 PRO A O 1
ATOM 2035 N N . GLN A 1 276 ? 19.667 49.049 36.656 1.00 62.81 276 GLN A N 1
ATOM 2036 C CA . GLN A 1 276 ? 20.232 50.009 35.710 1.00 62.81 276 GLN A CA 1
ATOM 2037 C C . GLN A 1 276 ? 21.433 50.689 36.389 1.00 62.81 276 GLN A C 1
ATOM 2039 O O . GLN A 1 276 ? 21.287 51.126 37.537 1.00 62.81 276 GLN A O 1
ATOM 2044 N N . PRO A 1 277 ? 22.610 50.793 35.742 1.00 58.25 277 PRO A N 1
ATOM 2045 C CA . PRO A 1 277 ? 23.692 51.582 36.304 1.00 58.25 277 PRO A CA 1
ATOM 2046 C C . PRO A 1 277 ? 23.155 52.998 36.499 1.00 58.25 277 PRO A C 1
ATOM 2048 O O . PRO A 1 277 ? 22.642 53.599 35.554 1.00 58.25 277 PRO A O 1
ATOM 2051 N N . ALA A 1 278 ? 23.209 53.494 37.737 1.00 56.75 278 ALA A N 1
ATOM 2052 C CA . ALA A 1 278 ? 22.787 54.843 38.070 1.00 56.75 278 ALA A CA 1
ATOM 2053 C C . ALA A 1 278 ? 23.517 55.812 37.135 1.00 56.75 278 ALA A C 1
ATOM 2055 O O . ALA A 1 278 ? 24.723 56.029 37.260 1.00 56.75 278 ALA A O 1
ATOM 2056 N N . LEU A 1 279 ? 22.790 56.344 36.152 1.00 56.03 279 LEU A N 1
ATOM 2057 C CA . LEU A 1 279 ? 23.273 57.420 35.307 1.00 56.03 279 LEU A CA 1
ATOM 2058 C C . LEU A 1 279 ? 23.624 58.564 36.250 1.00 56.03 279 LEU A C 1
ATOM 2060 O O . LEU A 1 279 ? 22.747 59.127 36.904 1.00 56.03 279 LEU A O 1
ATOM 2064 N N . ALA A 1 280 ? 24.921 58.847 36.361 1.00 55.97 280 ALA A N 1
ATOM 2065 C CA . ALA A 1 280 ? 25.438 59.963 37.124 1.00 55.97 280 ALA A CA 1
ATOM 2066 C C . ALA A 1 280 ? 24.716 61.228 36.656 1.00 55.97 280 ALA A C 1
ATOM 2068 O O . ALA A 1 280 ? 24.902 61.679 35.525 1.00 55.97 280 ALA A O 1
ATOM 2069 N N . THR A 1 281 ? 23.856 61.770 37.517 1.00 59.41 281 THR A N 1
ATOM 2070 C CA . THR A 1 281 ? 23.207 63.060 37.315 1.00 59.41 281 THR A CA 1
ATOM 2071 C C . THR A 1 281 ? 24.301 64.080 37.006 1.00 59.41 281 THR A C 1
ATOM 2073 O O . THR A 1 281 ? 25.161 64.296 37.863 1.00 59.41 281 THR A O 1
ATOM 2076 N N . PRO A 1 282 ? 24.339 64.706 35.817 1.00 57.75 282 PRO A N 1
ATOM 2077 C CA . PRO A 1 282 ? 25.331 65.731 35.558 1.00 57.75 282 PRO A CA 1
ATOM 2078 C C . PRO A 1 282 ? 25.039 66.917 36.480 1.00 57.75 282 PRO A C 1
ATOM 2080 O O . PRO A 1 282 ? 24.050 67.635 36.315 1.00 57.75 282 PRO A O 1
ATOM 2083 N N . THR A 1 283 ? 25.901 67.100 37.479 1.00 55.19 283 THR A N 1
ATOM 2084 C CA . THR A 1 283 ? 25.918 68.252 38.377 1.00 55.19 283 THR A CA 1
ATOM 2085 C C . THR A 1 283 ? 26.037 69.511 37.527 1.00 55.19 283 THR A C 1
ATOM 2087 O O . THR A 1 283 ? 27.090 69.810 36.965 1.00 55.19 283 THR A O 1
ATOM 2090 N N . ARG A 1 284 ? 24.932 70.242 37.380 1.00 50.53 284 ARG A N 1
ATOM 2091 C CA . ARG A 1 284 ? 24.886 71.492 36.623 1.00 50.53 284 ARG A CA 1
ATOM 2092 C C . ARG A 1 284 ? 25.658 72.550 37.415 1.00 50.53 284 ARG A C 1
ATOM 2094 O O . ARG A 1 284 ? 25.126 73.145 38.347 1.00 50.53 284 ARG A O 1
ATOM 2101 N N . THR A 1 285 ? 26.928 72.754 37.083 1.00 58.97 285 THR A N 1
ATOM 2102 C CA . THR A 1 285 ? 27.748 73.821 37.662 1.00 58.97 285 THR A CA 1
ATOM 2103 C C . THR A 1 285 ? 27.205 75.191 37.224 1.00 58.97 285 THR A C 1
ATOM 2105 O O . THR A 1 285 ? 26.949 75.405 36.034 1.00 58.97 285 THR A O 1
ATOM 2108 N N . PRO A 1 286 ? 26.984 76.141 38.152 1.00 55.19 286 PRO A N 1
ATOM 2109 C CA . PRO A 1 286 ? 26.477 77.463 37.807 1.00 55.19 286 PRO A CA 1
ATOM 2110 C C . PRO A 1 286 ? 27.576 78.268 37.105 1.00 55.19 286 PRO A C 1
ATOM 2112 O O . PRO A 1 286 ? 28.594 78.628 37.694 1.00 55.19 286 PRO A O 1
ATOM 2115 N N . ARG A 1 287 ? 27.375 78.558 35.815 1.00 55.97 287 ARG A N 1
ATOM 2116 C CA . ARG A 1 287 ? 28.260 79.433 35.039 1.00 55.97 287 ARG A CA 1
ATOM 2117 C C . ARG A 1 287 ? 28.095 80.871 35.532 1.00 55.97 287 ARG A C 1
ATOM 2119 O O . ARG A 1 287 ? 27.027 81.462 35.394 1.00 55.97 287 ARG A O 1
ATOM 2126 N N . ALA A 1 288 ? 29.170 81.409 36.102 1.00 57.06 288 ALA A N 1
ATOM 2127 C CA . ALA A 1 288 ? 29.263 82.767 36.618 1.00 57.06 288 ALA A CA 1
ATOM 2128 C C . ALA A 1 288 ? 28.845 83.819 35.574 1.00 57.06 288 ALA A C 1
ATOM 2130 O O . ALA A 1 288 ? 29.345 83.853 34.446 1.00 57.06 288 ALA A O 1
ATOM 2131 N N . ARG A 1 289 ? 27.926 84.697 35.988 1.00 56.06 289 ARG A N 1
ATOM 2132 C CA . ARG A 1 289 ? 27.474 85.888 35.268 1.00 56.06 289 ARG A CA 1
ATOM 2133 C C . ARG A 1 289 ? 28.596 86.926 35.309 1.00 56.06 289 ARG A C 1
ATOM 2135 O O . ARG A 1 289 ? 28.798 87.581 36.324 1.00 56.06 289 ARG A O 1
ATOM 2142 N N . ARG A 1 290 ? 29.346 87.056 34.216 1.00 56.28 290 ARG A N 1
ATOM 2143 C CA . ARG A 1 290 ? 30.312 88.145 34.041 1.00 56.28 290 ARG A CA 1
ATOM 2144 C C . ARG A 1 290 ? 29.539 89.449 33.837 1.00 56.28 290 ARG A C 1
ATOM 2146 O O . ARG A 1 290 ? 28.879 89.628 32.819 1.00 56.28 290 ARG A O 1
ATOM 2153 N N . THR A 1 291 ? 29.606 90.327 34.827 1.00 56.00 291 THR A N 1
ATOM 2154 C CA . THR A 1 291 ? 29.302 91.752 34.707 1.00 56.00 291 THR A CA 1
ATOM 2155 C C . THR A 1 291 ? 30.376 92.411 33.843 1.00 56.00 291 THR A C 1
ATOM 2157 O O . THR A 1 291 ? 31.563 92.292 34.149 1.00 56.00 291 THR A O 1
ATOM 2160 N N . ALA A 1 292 ? 29.970 93.103 32.782 1.00 50.25 292 ALA A N 1
ATOM 2161 C CA . ALA A 1 292 ? 30.786 94.108 32.114 1.00 50.25 292 ALA A CA 1
ATOM 2162 C C . ALA A 1 292 ? 30.032 95.436 32.205 1.00 50.25 292 ALA A C 1
ATOM 2164 O O . ALA A 1 292 ? 28.835 95.498 31.926 1.00 50.25 292 ALA A O 1
ATOM 2165 N N . ALA A 1 293 ? 30.753 96.431 32.701 1.00 49.44 293 ALA A N 1
ATOM 2166 C CA . ALA A 1 293 ? 30.313 97.781 32.980 1.00 49.44 293 ALA A CA 1
ATOM 2167 C C . ALA A 1 293 ? 30.089 98.602 31.702 1.00 49.44 293 ALA A C 1
ATOM 2169 O O . ALA A 1 293 ? 30.756 98.380 30.689 1.00 49.44 293 ALA A O 1
ATOM 2170 N N . ALA A 1 294 ? 29.209 99.590 31.828 1.00 37.53 294 ALA A N 1
ATOM 2171 C CA . ALA A 1 294 ? 29.469 100.966 31.428 1.00 37.53 294 ALA A CA 1
ATOM 2172 C C . ALA A 1 294 ? 29.157 101.843 32.648 1.00 37.53 294 ALA A C 1
ATOM 2174 O O . ALA A 1 294 ? 28.185 101.493 33.361 1.00 37.53 294 ALA A O 1
#

pLDDT: mean 72.96, std 22.43, range [27.89, 97.44]

Secondary structure (DSSP, 8-state):
----------THHHHHHHHHHHHHHHHHHHSS-----------------------SS-----------SSHHHHHHHHHHHHHHHHHHHHHHHHHHHHHHT--TTSSS-SS-SS--SS-SSTTHHHHHHHHHHHHHHHGGGGHHHHHHHHHHHHHHHHTPPPS-HHHHHHHHHHHHHHHHHHHHHH-TT--SSTT-TT-HHHHHHHHHHHHHHTTHHHHHHHHHHHHHHHHHHTTHHHHHHHHHHHHHHTTHHHHSS-HHHHHHHHHHHHHHHSPPP-----------------